Protein AF-A0A172UP76-F1 (afdb_monomer_lite)

Structure (mmCIF, N/CA/C/O backbone):
data_AF-A0A172UP76-F1
#
_entry.id   AF-A0A172UP76-F1
#
loop_
_atom_site.group_PDB
_atom_site.id
_atom_site.type_symbol
_atom_site.label_atom_id
_atom_site.label_alt_id
_atom_site.label_comp_id
_atom_site.label_asym_id
_atom_site.label_entity_id
_atom_site.label_seq_id
_atom_site.pdbx_PDB_ins_code
_atom_site.Cartn_x
_atom_site.Cartn_y
_atom_site.Cartn_z
_atom_site.occupancy
_atom_site.B_iso_or_equiv
_atom_site.auth_seq_id
_atom_site.auth_comp_id
_atom_site.auth_asym_id
_atom_site.auth_atom_id
_atom_site.pdbx_PDB_model_num
ATOM 1 N N . MET A 1 1 ? 19.222 10.831 -4.068 1.00 66.62 1 MET A N 1
ATOM 2 C CA . MET A 1 1 ? 19.185 10.802 -2.591 1.00 66.62 1 MET A CA 1
ATOM 3 C C . MET A 1 1 ? 17.738 10.771 -2.115 1.00 66.62 1 MET A C 1
ATOM 5 O O . MET A 1 1 ? 17.274 9.669 -1.872 1.00 66.62 1 MET A O 1
ATOM 9 N N . LEU A 1 2 ? 16.980 11.878 -2.161 1.00 83.50 2 LEU A N 1
ATOM 10 C CA . LEU A 1 2 ? 15.553 11.876 -1.777 1.00 83.50 2 LEU A CA 1
ATOM 11 C C . LEU A 1 2 ? 14.733 10.764 -2.463 1.00 83.50 2 LEU A C 1
ATOM 13 O O . LEU A 1 2 ? 14.158 9.922 -1.793 1.00 83.50 2 LEU A O 1
ATOM 17 N N . GLN A 1 3 ? 14.765 10.692 -3.798 1.00 85.81 3 GLN A N 1
ATOM 18 C CA . GLN A 1 3 ? 13.999 9.707 -4.583 1.00 85.81 3 GLN A CA 1
ATOM 19 C C . GLN A 1 3 ? 14.259 8.249 -4.148 1.00 85.81 3 GLN A C 1
ATOM 21 O O . GLN A 1 3 ? 13.338 7.447 -4.039 1.00 85.81 3 GLN A O 1
ATOM 26 N N . THR A 1 4 ? 15.524 7.897 -3.888 1.00 87.12 4 THR A N 1
ATOM 27 C CA . THR A 1 4 ? 15.926 6.555 -3.434 1.00 87.12 4 THR A CA 1
ATOM 28 C C . THR A 1 4 ? 15.502 6.283 -1.991 1.00 87.12 4 THR A C 1
ATOM 30 O O . THR A 1 4 ? 15.131 5.159 -1.666 1.00 87.12 4 THR A O 1
ATOM 33 N N . GLU A 1 5 ? 15.525 7.302 -1.130 1.00 87.81 5 GLU A N 1
ATOM 34 C CA . GLU A 1 5 ? 15.057 7.200 0.255 1.00 87.81 5 GLU A CA 1
ATOM 35 C C . GLU A 1 5 ? 13.544 6.985 0.308 1.00 87.81 5 GLU A C 1
ATOM 37 O O . GLU A 1 5 ? 13.089 6.120 1.052 1.00 87.81 5 GLU A O 1
ATOM 42 N N . THR A 1 6 ? 12.768 7.687 -0.524 1.00 90.38 6 THR A N 1
ATOM 43 C CA . THR A 1 6 ? 11.307 7.542 -0.567 1.00 90.38 6 THR A CA 1
ATOM 44 C C . THR A 1 6 ? 10.876 6.123 -0.946 1.00 90.38 6 THR A C 1
ATOM 46 O O . THR A 1 6 ? 10.024 5.562 -0.260 1.00 90.38 6 THR A O 1
ATOM 49 N N . VAL A 1 7 ? 11.512 5.488 -1.943 1.00 90.94 7 VAL A N 1
ATOM 50 C CA . VAL A 1 7 ? 11.218 4.080 -2.286 1.00 90.94 7 VAL A CA 1
ATOM 51 C C . VAL A 1 7 ? 11.545 3.138 -1.121 1.00 90.94 7 VAL A C 1
ATOM 53 O O . VAL A 1 7 ? 10.756 2.247 -0.810 1.00 90.94 7 VAL A O 1
ATOM 56 N N . VAL A 1 8 ? 12.678 3.334 -0.435 1.00 92.00 8 VAL A N 1
ATOM 57 C CA . VAL A 1 8 ? 13.053 2.510 0.730 1.00 92.00 8 VAL A CA 1
ATOM 58 C C . VAL A 1 8 ? 12.071 2.698 1.892 1.00 92.00 8 VAL A C 1
ATOM 60 O O . VAL A 1 8 ? 11.680 1.714 2.521 1.00 92.00 8 VAL A O 1
ATOM 63 N N . ILE A 1 9 ? 11.645 3.936 2.159 1.00 94.12 9 ILE A N 1
ATOM 64 C CA . ILE A 1 9 ? 10.652 4.268 3.189 1.00 94.12 9 ILE A CA 1
ATOM 65 C C . ILE A 1 9 ? 9.309 3.608 2.869 1.00 94.12 9 ILE A C 1
ATOM 67 O O . ILE A 1 9 ? 8.766 2.924 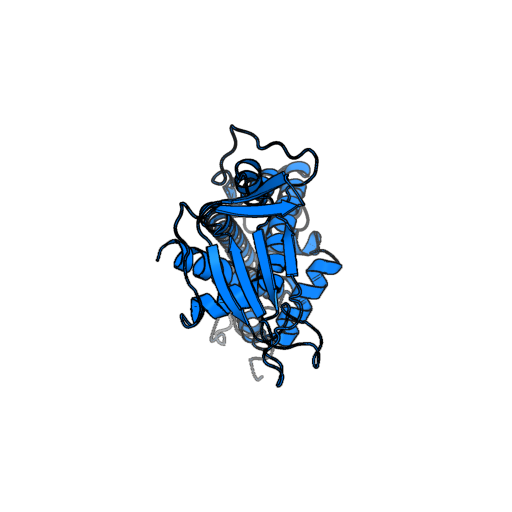3.738 1.00 94.12 9 ILE A O 1
ATOM 71 N N . LEU A 1 10 ? 8.803 3.754 1.638 1.00 95.31 10 LEU A N 1
ATOM 72 C CA . LEU A 1 10 ? 7.547 3.131 1.220 1.00 95.31 10 LEU A CA 1
ATOM 73 C C . LEU A 1 10 ? 7.615 1.610 1.371 1.00 95.31 10 LEU A C 1
ATOM 75 O O . LEU A 1 10 ? 6.745 1.032 2.012 1.00 95.31 10 LEU A O 1
ATOM 79 N N . HIS A 1 11 ? 8.647 0.955 0.833 1.00 94.69 11 HIS A N 1
ATOM 80 C CA . HIS A 1 11 ? 8.750 -0.509 0.870 1.00 94.69 11 HIS A CA 1
ATOM 81 C C . HIS A 1 11 ? 8.835 -1.062 2.298 1.00 94.69 11 HIS A C 1
ATOM 83 O O . HIS A 1 11 ? 8.179 -2.059 2.603 1.00 94.69 11 HIS A O 1
ATOM 89 N N . HIS A 1 12 ? 9.558 -0.395 3.204 1.00 94.25 12 HIS A N 1
ATOM 90 C CA . HIS A 1 12 ? 9.552 -0.764 4.624 1.00 94.25 12 HIS A CA 1
ATOM 91 C C . HIS A 1 12 ? 8.186 -0.535 5.287 1.00 94.25 12 HIS A C 1
ATOM 93 O O . HIS A 1 12 ? 7.746 -1.375 6.072 1.00 94.25 12 HIS A O 1
ATOM 99 N N . ALA A 1 13 ? 7.506 0.572 4.978 1.00 96.44 13 ALA A N 1
ATOM 100 C CA . ALA A 1 13 ? 6.183 0.874 5.519 1.00 96.44 13 ALA A CA 1
ATOM 101 C C . ALA A 1 13 ? 5.134 -0.150 5.044 1.00 96.44 13 ALA A C 1
ATOM 103 O O . ALA A 1 13 ? 4.395 -0.699 5.860 1.00 96.44 13 ALA A O 1
ATOM 104 N N . VAL A 1 14 ? 5.131 -0.462 3.746 1.00 96.88 14 VAL A N 1
ATOM 105 C CA . VAL A 1 14 ? 4.301 -1.482 3.088 1.00 96.88 14 VAL A CA 1
ATOM 106 C C . VAL A 1 14 ? 4.504 -2.860 3.720 1.00 96.88 14 VAL A C 1
ATOM 108 O O . VAL A 1 14 ? 3.533 -3.492 4.138 1.00 96.88 14 VAL A O 1
ATOM 111 N N . GLU A 1 15 ? 5.753 -3.326 3.841 1.00 94.94 15 GLU A N 1
ATOM 112 C CA . GLU A 1 15 ? 6.039 -4.630 4.450 1.00 94.94 15 GLU A CA 1
ATOM 113 C C . GLU A 1 15 ? 5.598 -4.666 5.923 1.00 94.94 15 GLU A C 1
ATOM 115 O O . GLU A 1 15 ? 4.982 -5.640 6.361 1.00 94.94 15 GLU A O 1
ATOM 120 N N . MET A 1 16 ? 5.856 -3.595 6.681 1.00 95.06 16 MET A N 1
ATOM 121 C CA . MET A 1 16 ? 5.426 -3.471 8.074 1.00 95.06 16 MET A CA 1
ATOM 122 C C . MET A 1 16 ? 3.896 -3.523 8.209 1.00 95.06 16 MET A C 1
ATOM 124 O O . MET A 1 16 ? 3.399 -4.263 9.058 1.00 95.06 16 MET A O 1
ATOM 128 N N . LEU A 1 17 ? 3.147 -2.784 7.383 1.00 97.19 17 LEU A N 1
ATOM 129 C CA . LEU A 1 17 ? 1.681 -2.770 7.418 1.00 97.19 17 LEU A CA 1
ATOM 130 C C . LEU A 1 17 ? 1.099 -4.150 7.115 1.00 97.19 17 LEU A C 1
ATOM 132 O O . LEU A 1 17 ? 0.267 -4.634 7.878 1.00 97.19 17 LEU A O 1
ATOM 136 N N . LEU A 1 18 ? 1.568 -4.803 6.048 1.00 96.31 18 LEU A N 1
ATOM 137 C CA . LEU A 1 18 ? 1.108 -6.139 5.669 1.00 96.31 18 LEU A CA 1
ATOM 138 C C . LEU A 1 18 ? 1.399 -7.160 6.784 1.00 96.31 18 LEU A C 1
ATOM 140 O O . LEU A 1 18 ? 0.508 -7.914 7.173 1.00 96.31 18 LEU A O 1
ATOM 144 N N . ARG A 1 19 ? 2.608 -7.151 7.369 1.00 93.69 19 ARG A N 1
ATOM 145 C CA . ARG A 1 19 ? 2.963 -8.016 8.514 1.00 93.69 19 ARG A CA 1
ATOM 146 C C . ARG A 1 19 ? 2.067 -7.770 9.728 1.00 93.69 19 ARG A C 1
ATOM 148 O O . ARG A 1 19 ? 1.577 -8.727 10.324 1.00 93.69 19 ARG A O 1
ATOM 155 N N . LEU A 1 20 ? 1.852 -6.504 10.091 1.00 93.44 20 LEU A N 1
ATOM 156 C CA . LEU A 1 20 ? 0.997 -6.128 11.217 1.00 93.44 20 LEU A CA 1
ATOM 157 C C . LEU A 1 20 ? -0.460 -6.531 10.978 1.00 93.44 20 LEU A C 1
ATOM 159 O O . LEU A 1 20 ? -1.088 -7.032 11.907 1.00 93.44 20 LEU A O 1
ATOM 163 N N . PHE A 1 21 ? -0.978 -6.361 9.759 1.00 95.19 21 PHE A N 1
ATOM 164 C CA . PHE A 1 21 ? -2.326 -6.778 9.383 1.00 95.19 21 PHE A CA 1
ATOM 165 C C . PHE A 1 21 ? -2.523 -8.279 9.632 1.00 95.19 21 PHE A C 1
ATOM 167 O O . PHE A 1 21 ? -3.337 -8.638 10.482 1.00 95.19 21 PHE A O 1
ATOM 174 N N . TYR A 1 22 ? -1.729 -9.157 9.002 1.00 92.75 22 TYR A N 1
ATOM 175 C CA . TYR A 1 22 ? -1.889 -10.611 9.176 1.00 92.75 22 TYR A CA 1
ATOM 176 C C . TYR A 1 22 ? -1.735 -11.058 10.638 1.00 92.75 22 TYR A C 1
ATOM 178 O O . TYR A 1 22 ? -2.560 -11.829 11.127 1.00 92.75 22 TYR A O 1
ATOM 186 N N . ALA A 1 23 ? -0.760 -10.506 11.370 1.00 90.00 23 ALA A N 1
ATOM 187 C CA . ALA A 1 23 ? -0.562 -10.809 12.790 1.00 90.00 23 ALA A CA 1
ATOM 188 C C . ALA A 1 23 ? -1.768 -10.435 13.682 1.00 90.00 23 ALA A C 1
ATOM 190 O O . ALA A 1 23 ? -1.940 -11.007 14.760 1.00 90.00 23 ALA A O 1
ATOM 191 N N . HIS A 1 24 ? -2.612 -9.487 13.255 1.00 89.19 24 HIS A N 1
ATOM 192 C CA . HIS A 1 24 ? -3.843 -9.117 13.962 1.00 89.19 24 HIS A CA 1
ATOM 193 C C . HIS A 1 24 ? -5.079 -9.872 13.452 1.00 89.19 24 HIS A C 1
ATOM 195 O O . HIS A 1 24 ? -5.949 -10.191 14.266 1.00 89.19 24 HIS A O 1
ATOM 201 N N . VAL A 1 25 ? -5.133 -10.228 12.161 1.00 89.44 25 VAL A N 1
ATOM 202 C CA . VAL A 1 25 ? -6.177 -11.094 11.574 1.00 89.44 25 VAL A CA 1
ATOM 203 C C . VAL A 1 25 ? -6.189 -12.482 12.213 1.00 89.44 25 VAL A C 1
ATOM 205 O O . VAL A 1 25 ? -7.254 -13.001 12.550 1.00 89.44 25 VAL A O 1
ATOM 208 N N . GLU A 1 26 ? -5.013 -13.058 12.461 1.00 78.88 26 GLU A N 1
ATOM 209 C CA . GLU A 1 26 ? -4.860 -14.365 13.121 1.00 78.88 26 GLU A CA 1
ATOM 210 C C . GLU A 1 26 ? -5.253 -14.330 14.613 1.00 78.88 26 GLU A C 1
ATOM 212 O O . GLU A 1 26 ? -5.322 -15.360 15.275 1.00 78.88 26 GLU A O 1
ATOM 217 N N . ASN A 1 27 ? -5.598 -13.146 15.136 1.00 66.56 27 ASN A N 1
ATOM 218 C CA . ASN A 1 27 ? -6.243 -12.910 16.428 1.00 66.56 27 ASN A CA 1
ATOM 219 C C . ASN A 1 27 ? -5.486 -13.365 17.692 1.00 66.56 27 ASN A C 1
ATOM 221 O O . ASN A 1 27 ? -6.037 -13.214 18.787 1.00 66.56 27 ASN A O 1
ATOM 225 N N . ASN A 1 28 ? -4.235 -13.807 17.553 1.00 63.66 28 ASN A N 1
ATOM 226 C CA . ASN A 1 28 ? -3.380 -14.325 18.619 1.00 63.66 28 ASN A CA 1
ATOM 227 C C . ASN A 1 28 ? -3.256 -13.407 19.851 1.00 63.66 28 ASN A C 1
ATOM 229 O O . ASN A 1 28 ? -3.211 -12.181 19.747 1.00 63.66 28 ASN A O 1
ATOM 233 N N . ASP A 1 29 ? -3.131 -14.021 21.035 1.00 65.31 29 ASP A N 1
ATOM 234 C CA . ASP A 1 29 ? -3.033 -13.329 22.334 1.00 65.31 29 ASP A CA 1
ATOM 235 C C . ASP A 1 29 ? -1.834 -12.371 22.441 1.00 65.31 29 ASP A C 1
ATOM 237 O O . ASP A 1 29 ? -1.845 -11.441 23.254 1.00 65.31 29 ASP A O 1
ATOM 241 N N . CYS A 1 30 ? -0.802 -12.596 21.623 1.00 69.25 30 CYS A N 1
ATOM 242 C CA . CYS A 1 30 ? 0.379 -11.751 21.511 1.00 69.25 30 CYS A CA 1
ATOM 243 C C . CYS A 1 30 ? 0.807 -11.618 20.033 1.00 69.25 30 CYS A C 1
ATOM 245 O O . CYS A 1 30 ? 1.642 -12.396 19.570 1.00 69.25 30 CYS A O 1
ATOM 247 N N . PRO A 1 31 ? 0.291 -10.621 19.283 1.00 71.31 31 PRO A N 1
ATOM 248 C CA . PRO A 1 31 ? 0.614 -10.427 17.862 1.00 71.31 31 PRO A CA 1
ATOM 249 C C . PRO A 1 31 ? 2.105 -10.237 17.569 1.00 71.31 31 PRO A C 1
ATOM 251 O O . PRO A 1 31 ? 2.557 -10.521 16.467 1.00 71.31 31 PRO A O 1
ATOM 254 N N . TRP A 1 32 ? 2.891 -9.796 18.556 1.00 71.19 32 TRP A N 1
ATOM 255 C CA . TRP A 1 32 ? 4.349 -9.694 18.449 1.00 71.19 32 TRP A CA 1
ATOM 256 C C . TRP A 1 32 ? 5.026 -11.033 18.154 1.00 71.19 32 TRP A C 1
ATOM 258 O O . TRP A 1 32 ? 6.036 -11.053 17.455 1.00 71.19 32 TRP A O 1
ATOM 268 N N . LEU A 1 33 ? 4.469 -12.139 18.660 1.00 69.88 33 LEU A N 1
ATOM 269 C CA . LEU A 1 33 ? 4.973 -13.477 18.363 1.00 69.88 33 LEU A CA 1
ATOM 270 C C . LEU A 1 33 ? 4.671 -13.875 16.917 1.00 69.88 33 LEU A C 1
ATOM 272 O O . LEU A 1 33 ? 5.523 -14.505 16.304 1.00 69.88 33 LEU A O 1
ATOM 276 N N . GLU A 1 34 ? 3.552 -13.429 16.336 1.00 75.81 34 GLU A N 1
ATOM 277 C CA . GLU A 1 34 ? 3.267 -13.675 14.917 1.00 75.81 34 GLU A CA 1
ATOM 278 C C . GLU A 1 34 ? 4.057 -12.769 13.978 1.00 75.81 34 GLU A C 1
ATOM 280 O O . GLU A 1 34 ? 4.597 -13.229 12.978 1.00 75.81 34 GLU A O 1
ATOM 285 N N . VAL A 1 35 ? 4.259 -11.494 14.323 1.00 75.69 35 VAL A N 1
ATOM 286 C CA . VAL A 1 35 ? 5.202 -10.647 13.570 1.00 75.69 35 VAL A CA 1
ATOM 287 C C . VAL A 1 35 ? 6.604 -11.283 13.550 1.00 75.69 35 VAL A C 1
ATOM 289 O O . VAL A 1 35 ? 7.297 -11.197 12.534 1.00 75.69 35 VAL A O 1
ATOM 292 N N . ALA A 1 36 ? 6.993 -11.972 14.631 1.00 68.62 36 ALA A N 1
ATOM 293 C CA . ALA A 1 36 ? 8.224 -12.756 14.719 1.00 68.62 36 ALA A CA 1
ATOM 294 C C . ALA A 1 36 ? 8.142 -14.169 14.089 1.00 68.62 36 ALA A C 1
ATOM 296 O O . ALA A 1 36 ? 9.190 -14.728 13.768 1.00 68.62 36 ALA A O 1
ATOM 297 N N . SER A 1 37 ? 6.952 -14.746 13.880 1.00 70.56 37 SER A N 1
ATOM 298 C CA . SER A 1 37 ? 6.758 -16.043 13.204 1.00 70.56 37 SER A CA 1
ATOM 299 C C . SER A 1 37 ? 6.813 -15.902 11.678 1.00 70.56 37 SER A C 1
ATOM 301 O O . SER A 1 37 ? 7.327 -16.785 10.990 1.00 70.56 37 SER A O 1
ATOM 303 N N . LEU A 1 38 ? 6.409 -14.740 11.145 1.00 75.06 38 LEU A N 1
ATOM 304 C CA . LEU A 1 38 ? 6.430 -14.368 9.721 1.00 75.06 38 LEU A CA 1
ATOM 305 C C . LEU A 1 38 ? 7.852 -14.194 9.122 1.00 75.06 38 LEU A C 1
ATOM 307 O O . LEU A 1 38 ? 8.056 -13.425 8.179 1.00 75.06 38 LEU A O 1
ATOM 311 N N . VAL A 1 39 ? 8.870 -14.885 9.641 1.00 76.19 39 VAL A N 1
ATOM 312 C CA . VAL A 1 39 ? 10.250 -14.852 9.116 1.00 76.19 39 VAL A CA 1
ATOM 313 C C . VAL A 1 39 ? 10.408 -15.577 7.777 1.00 76.19 39 VAL A C 1
ATOM 315 O O . VAL A 1 39 ? 11.325 -15.252 7.021 1.00 76.19 39 VAL A O 1
ATOM 318 N N . ASN A 1 40 ? 9.517 -16.515 7.430 1.00 82.81 40 ASN A N 1
ATOM 319 C CA . ASN A 1 40 ? 9.549 -17.160 6.118 1.00 82.81 40 ASN A CA 1
ATOM 320 C C . ASN A 1 40 ? 8.979 -16.230 5.030 1.00 82.81 40 ASN A C 1
ATOM 322 O O . ASN A 1 40 ? 7.774 -16.155 4.788 1.00 82.81 40 ASN A O 1
ATOM 326 N N . PHE A 1 41 ? 9.881 -15.542 4.328 1.00 83.12 41 PHE A N 1
ATOM 327 C CA . PHE A 1 41 ? 9.550 -14.605 3.252 1.00 83.12 41 PHE A CA 1
ATOM 328 C C . PHE A 1 41 ? 8.767 -15.241 2.088 1.00 83.12 41 PHE A C 1
ATOM 330 O O . PHE A 1 41 ? 7.975 -14.552 1.446 1.00 83.12 41 PHE A O 1
ATOM 337 N N . ALA A 1 42 ? 8.954 -16.538 1.812 1.00 85.62 42 ALA A N 1
ATOM 338 C CA . ALA A 1 42 ? 8.229 -17.224 0.742 1.00 85.62 42 ALA A CA 1
ATOM 339 C C . ALA A 1 42 ? 6.763 -17.484 1.127 1.00 85.62 42 ALA A C 1
ATOM 341 O O . ALA A 1 42 ? 5.868 -17.213 0.330 1.00 85.62 42 ALA A O 1
ATOM 342 N N . GLU A 1 43 ? 6.512 -17.932 2.359 1.00 86.94 43 GLU A N 1
ATOM 343 C CA . GLU A 1 43 ? 5.155 -18.100 2.903 1.00 86.94 43 GLU A CA 1
ATOM 344 C C . GLU A 1 43 ? 4.436 -16.755 3.035 1.00 86.94 43 GLU A C 1
ATOM 346 O O . GLU A 1 43 ? 3.278 -16.633 2.640 1.00 86.94 43 GLU A O 1
ATOM 351 N N . PHE A 1 44 ? 5.132 -15.717 3.512 1.00 90.25 44 PHE A N 1
ATOM 352 C CA . PHE A 1 44 ? 4.580 -14.365 3.599 1.00 90.25 44 PHE A CA 1
ATOM 353 C C . PHE A 1 44 ? 4.198 -13.807 2.217 1.00 90.25 44 PHE A C 1
ATOM 355 O O . PHE A 1 44 ? 3.099 -13.279 2.052 1.00 90.25 44 PHE A O 1
ATOM 362 N N . LYS A 1 45 ? 5.044 -14.000 1.192 1.00 91.12 45 LYS A N 1
ATOM 363 C CA . LYS A 1 45 ? 4.686 -13.680 -0.201 1.00 91.12 45 LYS A CA 1
ATOM 364 C C . LYS A 1 45 ? 3.531 -14.519 -0.738 1.00 91.12 45 LYS A C 1
ATOM 366 O O . LYS A 1 45 ? 2.732 -13.993 -1.505 1.00 91.12 45 LYS A O 1
ATOM 371 N N . GLY A 1 46 ? 3.416 -15.778 -0.318 1.00 91.75 46 GLY A N 1
ATOM 372 C CA . GLY A 1 46 ? 2.255 -16.623 -0.598 1.00 91.75 46 GLY A CA 1
ATOM 373 C C . GLY A 1 46 ? 0.960 -16.019 -0.047 1.00 91.75 46 GLY A C 1
ATOM 374 O O . GLY A 1 46 ? 0.020 -15.832 -0.812 1.00 91.75 46 GLY A O 1
ATOM 375 N N . LYS A 1 47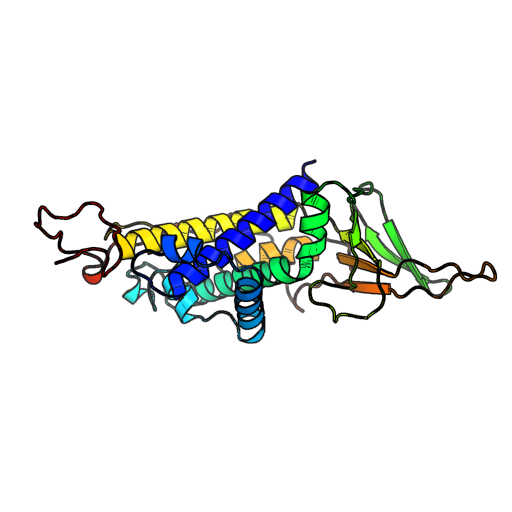 ? 0.942 -15.629 1.238 1.00 92.06 47 LYS A N 1
ATOM 376 C CA . LYS A 1 47 ? -0.210 -14.964 1.879 1.00 92.06 47 LYS A CA 1
ATOM 377 C C . LYS A 1 47 ? -0.599 -13.666 1.157 1.00 92.06 47 LYS A C 1
ATOM 379 O O . LYS A 1 47 ? -1.754 -13.512 0.781 1.00 92.06 47 LYS A O 1
ATOM 384 N N . VAL A 1 48 ? 0.364 -12.774 0.886 1.00 94.88 48 VAL A N 1
ATOM 385 C CA . VAL A 1 48 ? 0.100 -11.516 0.153 1.00 94.88 48 VAL A CA 1
ATOM 386 C C . VAL A 1 48 ? -0.421 -11.782 -1.261 1.00 94.88 48 VAL A C 1
ATOM 388 O O . VAL A 1 48 ? -1.400 -11.171 -1.671 1.00 94.88 48 VAL A O 1
ATOM 391 N N . GLY A 1 49 ? 0.198 -12.710 -1.997 1.00 94.69 49 GLY A N 1
ATOM 392 C CA . GLY A 1 49 ? -0.251 -13.088 -3.337 1.00 94.69 49 GLY A CA 1
ATOM 393 C C . GLY A 1 49 ? -1.655 -13.695 -3.353 1.00 94.69 49 GLY A C 1
ATOM 394 O O . GLY A 1 49 ? -2.406 -13.437 -4.286 1.00 94.69 49 GLY A O 1
ATOM 395 N N . GLN A 1 50 ? -2.032 -14.450 -2.318 1.00 94.56 50 GLN A N 1
ATOM 396 C CA . GLN A 1 50 ? -3.390 -14.966 -2.179 1.00 94.56 50 GLN A CA 1
ATOM 397 C C . GLN A 1 50 ? -4.401 -13.837 -1.941 1.00 94.56 50 GLN A C 1
ATOM 399 O O . GLN A 1 50 ? -5.380 -13.757 -2.675 1.00 94.56 50 GLN A O 1
ATOM 404 N N . SER A 1 51 ? -4.158 -12.925 -0.994 1.00 95.94 51 SER A N 1
ATOM 405 C CA . SER A 1 51 ? -5.084 -11.810 -0.728 1.00 95.94 51 SER A CA 1
ATOM 406 C C . SER A 1 51 ? -5.229 -10.830 -1.898 1.00 95.94 51 SER A C 1
ATOM 408 O O . SER A 1 51 ? -6.272 -10.203 -2.025 1.00 95.94 51 SER A O 1
ATOM 410 N N . LEU A 1 52 ? -4.239 -10.729 -2.792 1.00 95.69 52 LEU A N 1
ATOM 411 C CA . LEU A 1 52 ? -4.381 -9.976 -4.048 1.00 95.69 52 LEU A CA 1
ATOM 412 C C . LEU A 1 52 ? -5.285 -10.667 -5.085 1.00 95.69 52 LEU A C 1
ATOM 414 O O . LEU A 1 52 ? -5.841 -9.984 -5.938 1.00 95.69 52 LEU A O 1
ATOM 418 N N . ASN A 1 53 ? -5.426 -11.996 -5.031 1.00 94.94 53 ASN A N 1
ATOM 419 C CA . ASN A 1 53 ? -6.309 -12.754 -5.926 1.00 94.94 53 ASN A CA 1
ATOM 420 C C . ASN A 1 53 ? -7.730 -12.880 -5.354 1.00 94.94 53 ASN A C 1
ATOM 422 O O . ASN A 1 53 ? -8.705 -12.725 -6.083 1.00 94.94 53 ASN A O 1
ATOM 426 N N . ASP A 1 54 ? -7.830 -13.174 -4.055 1.00 95.19 54 ASP A N 1
ATOM 427 C CA . ASP A 1 54 ? -9.089 -13.460 -3.355 1.00 95.19 54 ASP A CA 1
ATOM 428 C C . ASP A 1 54 ? -9.771 -12.177 -2.820 1.00 95.19 54 ASP A C 1
ATOM 430 O O . ASP A 1 54 ? -10.947 -12.204 -2.453 1.00 95.19 54 ASP A O 1
ATOM 434 N N . GLY A 1 55 ? -9.034 -11.060 -2.767 1.00 95.06 55 GLY A N 1
ATOM 435 C CA . GLY A 1 55 ? -9.395 -9.829 -2.057 1.00 95.06 55 GLY A CA 1
ATOM 436 C C . GLY A 1 55 ? -9.002 -9.863 -0.572 1.00 95.06 55 GLY A C 1
ATOM 437 O O . GLY A 1 55 ? -8.898 -10.929 0.047 1.00 95.06 55 GLY A O 1
ATOM 438 N N . PHE A 1 56 ? -8.795 -8.694 0.043 1.00 95.75 56 PHE A N 1
ATOM 439 C CA . PHE A 1 56 ? -8.624 -8.617 1.495 1.00 95.75 56 PHE A CA 1
ATOM 440 C C . PHE A 1 56 ? -9.997 -8.707 2.180 1.00 95.75 56 PHE A C 1
ATOM 442 O O . PHE A 1 56 ? -10.979 -8.086 1.775 1.00 95.75 56 PHE A O 1
ATOM 449 N N . GLY A 1 57 ? -10.105 -9.514 3.239 1.00 95.38 57 GLY A N 1
ATOM 450 C CA . GLY A 1 57 ? -11.401 -9.780 3.860 1.00 95.38 57 GLY A CA 1
ATOM 451 C C . GLY A 1 57 ? -11.993 -8.535 4.530 1.00 95.38 57 GLY A C 1
ATOM 452 O O . GLY A 1 57 ? -11.498 -8.123 5.576 1.00 95.38 57 GLY A O 1
ATOM 453 N N . ARG A 1 58 ? -13.105 -7.986 4.016 1.00 96.56 58 ARG A N 1
ATOM 454 C CA . ARG A 1 58 ? -13.792 -6.796 4.583 1.00 96.56 58 ARG A CA 1
ATOM 455 C C . ARG A 1 58 ? -13.966 -6.848 6.106 1.00 96.56 58 ARG A C 1
ATOM 457 O O . ARG A 1 58 ? -13.649 -5.894 6.808 1.00 96.56 58 ARG A O 1
ATOM 464 N N . THR A 1 59 ? -14.417 -7.984 6.641 1.00 95.62 59 THR A N 1
ATOM 465 C CA . THR A 1 59 ? -14.588 -8.184 8.092 1.00 95.62 59 THR A CA 1
ATOM 466 C C . THR A 1 59 ? -13.259 -8.140 8.853 1.00 95.62 59 THR A C 1
ATOM 468 O O . THR A 1 59 ? -13.215 -7.646 9.976 1.00 95.62 59 THR A O 1
ATOM 471 N N . GLN A 1 60 ? -12.173 -8.626 8.250 1.00 96.12 60 GLN A N 1
ATOM 472 C CA . GLN A 1 60 ? -10.825 -8.570 8.818 1.00 96.12 60 GLN A CA 1
ATOM 473 C C . GLN A 1 60 ? -10.307 -7.126 8.831 1.00 96.12 60 GLN A C 1
ATOM 475 O O . GLN A 1 60 ? -9.814 -6.670 9.858 1.00 96.12 60 GLN A O 1
ATOM 480 N N . ILE A 1 61 ? -10.497 -6.380 7.736 1.00 97.94 61 ILE A N 1
ATOM 481 C CA . ILE A 1 61 ? -10.185 -4.945 7.637 1.00 97.94 61 ILE A CA 1
ATOM 482 C C . ILE A 1 61 ? -10.917 -4.159 8.735 1.00 97.94 61 ILE A C 1
ATOM 484 O O . ILE A 1 61 ? -10.278 -3.464 9.528 1.00 97.94 61 ILE A O 1
ATOM 488 N N . ALA A 1 62 ? -12.237 -4.335 8.846 1.00 97.44 62 ALA A N 1
ATOM 489 C CA . ALA A 1 62 ? -13.056 -3.686 9.867 1.00 97.44 62 ALA A CA 1
ATOM 490 C C . ALA A 1 62 ? -12.561 -4.005 11.291 1.00 97.44 62 ALA A C 1
ATOM 492 O O . ALA A 1 62 ? -12.345 -3.105 12.104 1.00 97.44 62 ALA A O 1
ATOM 493 N N . GLN A 1 63 ? -12.283 -5.279 11.589 1.00 95.44 63 GLN A N 1
ATOM 494 C CA . GLN A 1 63 ? -11.780 -5.699 12.899 1.00 95.44 63 GLN A CA 1
ATOM 495 C C . GLN A 1 63 ? -10.378 -5.165 13.221 1.00 95.44 63 GLN A C 1
ATOM 497 O O . GLN A 1 63 ? -10.122 -4.848 14.383 1.00 95.44 63 GLN A O 1
ATOM 502 N N . VAL A 1 64 ? -9.480 -5.066 12.235 1.00 96.12 64 VAL A N 1
ATOM 503 C CA . VAL A 1 64 ? -8.080 -4.654 12.435 1.00 96.12 64 VAL A CA 1
ATOM 504 C C . VAL A 1 64 ? -7.922 -3.132 12.497 1.00 96.12 64 VAL A C 1
ATOM 506 O O . VAL A 1 64 ? -7.190 -2.652 13.360 1.00 96.12 64 VAL A O 1
ATOM 509 N N . PHE A 1 65 ? -8.607 -2.368 11.639 1.00 97.81 65 PHE A N 1
ATOM 510 C CA . PHE A 1 65 ? -8.420 -0.911 11.543 1.00 97.81 65 PHE A CA 1
ATOM 511 C C . PHE A 1 65 ? -9.527 -0.082 12.200 1.00 97.81 65 PHE A C 1
ATOM 513 O O . PHE A 1 65 ? -9.240 0.999 12.709 1.00 97.81 65 PHE A O 1
ATOM 520 N N . LEU A 1 66 ? -10.769 -0.579 12.231 1.00 97.44 66 LEU A N 1
ATOM 521 C CA . LEU A 1 66 ? -11.920 0.103 12.849 1.00 97.44 66 LEU A CA 1
ATOM 522 C C . LEU A 1 66 ? -12.277 -0.501 14.227 1.00 97.44 66 LEU A C 1
ATOM 524 O O . LEU A 1 66 ? -12.945 0.121 15.052 1.00 97.44 66 LEU A O 1
ATOM 528 N N . GLY A 1 67 ? -11.778 -1.706 14.519 1.00 94.44 67 GLY A N 1
ATOM 529 C CA . GLY A 1 67 ? -11.857 -2.368 15.821 1.00 94.44 67 GLY A CA 1
ATOM 530 C C . GLY A 1 67 ? -13.162 -3.109 16.118 1.00 94.44 67 GLY A C 1
ATOM 531 O O . GLY A 1 67 ? -13.361 -3.526 17.267 1.00 94.44 67 GLY A O 1
ATOM 532 N N . GLY A 1 68 ? -14.040 -3.271 15.131 1.00 93.88 68 GLY A N 1
ATOM 533 C CA . GLY A 1 68 ? -15.321 -3.970 15.246 1.00 93.88 68 GLY A CA 1
ATOM 534 C C . GLY A 1 68 ? -15.883 -4.360 13.880 1.00 93.88 68 GLY A C 1
ATOM 535 O O . GLY A 1 68 ? -15.279 -4.056 12.857 1.00 93.88 68 GLY A O 1
ATOM 536 N N . SER A 1 69 ? -17.020 -5.053 13.859 1.00 94.38 69 SER A N 1
ATOM 537 C CA . SER A 1 69 ? -17.709 -5.456 12.619 1.00 94.38 69 SER A CA 1
ATOM 538 C C . SER A 1 69 ? -18.734 -4.440 12.093 1.00 94.38 69 SER A C 1
ATOM 540 O O . SER A 1 69 ? -19.197 -4.592 10.969 1.00 94.38 69 SER A O 1
ATOM 542 N N . SER A 1 70 ? -19.094 -3.436 12.894 1.00 96.69 70 SER A N 1
ATOM 543 C CA . SER A 1 70 ? -19.981 -2.311 12.552 1.00 96.69 70 SER A CA 1
ATOM 544 C C . SER A 1 70 ? -19.623 -1.089 13.423 1.00 96.69 70 SER A C 1
ATOM 546 O O . SER A 1 70 ? -18.857 -1.255 14.387 1.00 96.69 70 SER A O 1
ATOM 548 N N . PRO A 1 71 ? -20.170 0.117 13.164 1.00 96.69 71 PRO A N 1
ATOM 549 C CA . PRO A 1 71 ? -19.984 1.283 14.031 1.00 96.69 71 PRO A CA 1
ATOM 550 C C . PRO A 1 71 ? -20.395 1.028 15.485 1.00 96.69 71 PRO A C 1
ATOM 552 O O . PRO A 1 71 ? -19.683 1.424 16.410 1.00 96.69 71 PRO A O 1
ATOM 555 N N . GLU A 1 72 ? -21.500 0.311 15.702 1.00 95.50 72 GLU A N 1
ATOM 556 C CA . GLU A 1 72 ? -22.024 -0.037 17.027 1.00 95.50 72 GLU A CA 1
ATOM 557 C C . GLU A 1 72 ? -21.105 -1.036 17.736 1.00 95.50 72 GLU A C 1
ATOM 559 O O . GLU A 1 72 ? -20.766 -0.844 18.905 1.00 95.50 72 GLU A O 1
ATOM 564 N N . ASP A 1 73 ? -20.637 -2.071 17.027 1.00 94.12 73 ASP A N 1
ATOM 565 C CA . ASP A 1 73 ? -19.704 -3.070 17.563 1.00 94.12 73 ASP A CA 1
ATOM 566 C C . ASP A 1 73 ? -18.325 -2.469 17.883 1.00 94.12 73 ASP A C 1
ATOM 568 O O . ASP A 1 73 ? -17.657 -2.858 18.849 1.00 94.12 73 ASP A O 1
ATOM 572 N N . ALA A 1 74 ? -17.897 -1.489 17.087 1.00 93.44 74 ALA A N 1
ATOM 573 C CA . ALA A 1 74 ? -16.717 -0.680 17.343 1.00 93.44 74 ALA A CA 1
ATOM 574 C C . ALA A 1 74 ? -16.964 0.420 18.396 1.00 93.44 74 ALA A C 1
ATOM 576 O O . ALA A 1 74 ? -15.989 0.937 18.943 1.00 93.44 74 ALA A O 1
ATOM 577 N N . CYS A 1 75 ? -18.220 0.735 18.725 1.00 95.12 75 CYS A N 1
ATOM 578 C CA . CYS A 1 75 ? -18.650 1.846 19.581 1.00 95.12 75 CYS A CA 1
ATOM 579 C C . CYS A 1 75 ? -18.099 3.217 19.135 1.00 95.12 75 CYS A C 1
ATOM 581 O O . CYS A 1 75 ? -17.687 4.020 19.973 1.00 95.12 75 CYS A O 1
ATOM 583 N N . ILE A 1 76 ? -18.058 3.478 17.826 1.00 95.94 76 ILE A N 1
ATOM 584 C CA . ILE A 1 76 ? -17.522 4.720 17.245 1.00 95.94 76 ILE A CA 1
ATOM 585 C C . ILE A 1 76 ? -18.624 5.597 16.650 1.00 95.94 76 ILE A C 1
ATOM 587 O O . ILE A 1 76 ? -19.659 5.108 16.210 1.00 95.94 76 ILE A O 1
ATOM 591 N N . ALA A 1 77 ? -18.385 6.908 16.623 1.00 95.44 77 ALA A N 1
ATOM 592 C CA . ALA A 1 77 ? -19.305 7.892 16.061 1.00 95.44 77 ALA A CA 1
ATOM 593 C C . ALA A 1 77 ? -19.108 8.039 14.539 1.00 95.44 77 ALA A C 1
ATOM 595 O O . ALA A 1 77 ? -18.643 9.077 14.077 1.00 95.44 77 ALA A O 1
ATOM 596 N N . LEU A 1 78 ? -19.429 6.980 13.794 1.00 96.38 78 LEU A N 1
ATOM 597 C CA . LEU A 1 78 ? -19.568 6.976 12.333 1.00 96.38 78 LEU A CA 1
ATOM 598 C C . LEU A 1 78 ? -20.950 6.427 11.967 1.00 96.38 78 LEU A C 1
ATOM 600 O O . LEU A 1 78 ? -21.494 5.588 12.687 1.00 96.38 78 LEU A O 1
ATOM 604 N N . SER A 1 79 ? -21.502 6.864 10.840 1.00 97.62 79 SER A N 1
ATOM 605 C CA . SER A 1 79 ? -22.595 6.145 10.179 1.00 97.62 79 SER A CA 1
ATOM 606 C C . SER A 1 79 ? -22.102 4.827 9.560 1.00 97.62 79 SER A C 1
ATOM 608 O O . SER A 1 79 ? -20.902 4.617 9.381 1.00 97.62 79 SER A O 1
ATOM 610 N N . GLN A 1 80 ? -23.027 3.926 9.208 1.00 97.88 80 GLN A N 1
ATOM 611 C CA . GLN A 1 80 ? -22.681 2.681 8.508 1.00 97.88 80 GLN A CA 1
ATOM 612 C C . GLN A 1 80 ? -22.049 2.958 7.131 1.00 97.88 80 GLN A C 1
ATOM 614 O O . GLN A 1 80 ? -21.076 2.309 6.770 1.00 97.88 80 GLN A O 1
ATOM 619 N N . GLU A 1 81 ? -22.535 3.970 6.407 1.00 97.94 81 GLU A N 1
ATOM 620 C CA . GLU A 1 81 ? -21.982 4.404 5.115 1.00 97.94 81 GLU A CA 1
ATOM 621 C C . GLU A 1 81 ? -20.523 4.871 5.248 1.00 97.94 81 GLU A C 1
ATOM 623 O O . GLU A 1 81 ? -19.645 4.393 4.536 1.00 97.94 81 GLU A O 1
ATOM 628 N N . GLU A 1 82 ? -20.232 5.724 6.233 1.00 97.31 82 GLU A N 1
ATOM 629 C CA . GLU A 1 82 ? -18.870 6.185 6.540 1.00 97.31 82 GLU A CA 1
ATOM 630 C C . GLU A 1 82 ? -17.925 5.078 7.025 1.00 97.31 82 GLU A C 1
ATOM 632 O O . GLU A 1 82 ? -16.704 5.234 6.957 1.00 97.31 82 GLU A O 1
ATOM 637 N N . PHE A 1 83 ? -18.479 3.993 7.568 1.00 98.12 83 PHE A N 1
ATOM 638 C CA . PHE A 1 83 ? -17.740 2.821 8.026 1.00 98.12 83 PHE A CA 1
ATOM 639 C C . PHE A 1 83 ? -17.402 1.889 6.863 1.00 98.12 83 PHE A C 1
ATOM 641 O O . PHE A 1 83 ? -16.271 1.416 6.778 1.00 98.12 83 PHE A O 1
ATOM 648 N N . ASP A 1 84 ? -18.347 1.669 5.948 1.00 98.38 84 ASP A N 1
ATOM 649 C CA . ASP A 1 84 ? -18.121 0.891 4.732 1.00 98.38 84 ASP A CA 1
ATOM 650 C C . ASP A 1 84 ? -17.168 1.609 3.760 1.00 98.38 84 ASP A C 1
ATOM 652 O O . ASP A 1 84 ? -16.235 0.975 3.275 1.00 98.38 84 ASP A O 1
ATOM 656 N N . ASP A 1 85 ? -17.292 2.930 3.577 1.00 97.50 85 ASP A N 1
ATOM 657 C CA . ASP A 1 85 ? -16.312 3.754 2.837 1.00 97.50 85 ASP A CA 1
ATOM 658 C C . ASP A 1 85 ? -14.906 3.685 3.465 1.00 97.50 85 ASP A C 1
ATOM 660 O O . ASP A 1 85 ? -13.895 3.620 2.761 1.00 97.50 85 ASP A O 1
ATOM 664 N N . ALA A 1 86 ? -14.820 3.621 4.800 1.00 97.38 86 ALA A N 1
ATOM 665 C CA . ALA A 1 86 ? -13.541 3.433 5.479 1.00 97.38 86 ALA A CA 1
ATOM 666 C C . ALA A 1 86 ? -12.940 2.032 5.247 1.00 97.38 86 ALA A C 1
ATOM 668 O O . ALA A 1 86 ? -11.720 1.900 5.149 1.00 97.38 86 ALA A O 1
ATOM 669 N N . ILE A 1 87 ? -13.766 0.982 5.146 1.00 98.38 87 ILE A N 1
ATOM 670 C CA . ILE A 1 87 ? -13.304 -0.364 4.762 1.00 98.38 87 ILE A CA 1
ATOM 671 C C . ILE A 1 87 ? -12.770 -0.344 3.327 1.00 98.38 87 ILE A C 1
ATOM 673 O O . ILE A 1 87 ? -11.690 -0.883 3.090 1.00 98.38 87 ILE A O 1
ATOM 677 N N . ASP A 1 88 ? -13.481 0.299 2.400 1.00 97.88 88 ASP A N 1
ATOM 678 C CA . ASP A 1 88 ? -13.095 0.399 0.988 1.00 97.88 88 ASP A CA 1
ATOM 679 C C . ASP A 1 88 ? -11.758 1.140 0.808 1.00 97.88 88 ASP A C 1
ATOM 681 O O . ASP A 1 88 ? -10.896 0.692 0.051 1.00 97.88 88 ASP A O 1
ATOM 685 N N . GLY A 1 89 ? -11.530 2.233 1.546 1.00 96.62 89 GLY A N 1
ATOM 686 C CA . GLY A 1 89 ? -10.245 2.941 1.532 1.00 96.62 89 GLY A CA 1
ATOM 687 C C . GLY A 1 89 ? -9.081 2.115 2.090 1.00 96.62 89 GLY A C 1
ATOM 688 O O . GLY A 1 89 ? -7.987 2.129 1.519 1.00 96.62 89 GLY A O 1
ATOM 689 N N . TYR A 1 90 ? -9.304 1.338 3.156 1.00 98.12 90 TYR A N 1
ATOM 690 C CA . TYR A 1 90 ? -8.288 0.409 3.664 1.00 98.12 90 TYR A CA 1
ATOM 691 C C . TYR A 1 90 ? -8.029 -0.776 2.721 1.00 98.12 90 TYR A C 1
ATOM 693 O O . TYR A 1 90 ? -6.879 -1.201 2.608 1.00 98.12 90 TYR A O 1
ATOM 701 N N . ASP A 1 91 ? -9.050 -1.294 2.033 1.00 98.31 91 ASP A N 1
ATOM 702 C CA . ASP A 1 91 ? -8.915 -2.367 1.038 1.00 98.31 91 ASP A CA 1
ATOM 703 C C . ASP A 1 91 ? -8.080 -1.915 -0.171 1.00 98.31 91 ASP A C 1
ATOM 705 O O . ASP A 1 91 ? -7.119 -2.588 -0.555 1.00 98.31 91 ASP A O 1
ATOM 709 N N . LEU A 1 92 ? -8.353 -0.715 -0.700 1.00 96.94 92 LEU A N 1
ATOM 710 C CA . LEU A 1 92 ? -7.533 -0.098 -1.747 1.00 96.94 92 LEU A CA 1
ATOM 711 C C . LEU A 1 92 ? -6.080 0.107 -1.297 1.00 96.94 92 LEU A C 1
ATOM 713 O O . LEU A 1 92 ? -5.157 -0.245 -2.037 1.00 96.94 92 LEU A O 1
ATOM 717 N N . LEU A 1 93 ? -5.854 0.624 -0.081 1.00 97.44 93 LEU A N 1
ATOM 718 C CA . LEU A 1 93 ? -4.498 0.811 0.441 1.00 97.44 93 LEU A CA 1
ATOM 719 C C . LEU A 1 93 ? -3.754 -0.525 0.585 1.00 97.44 93 LEU A C 1
ATOM 721 O O . LEU A 1 93 ? -2.594 -0.618 0.182 1.00 97.44 93 LEU A O 1
ATOM 725 N N . LEU A 1 94 ? -4.391 -1.559 1.147 1.00 98.31 94 LEU A N 1
ATOM 726 C CA . LEU A 1 94 ? -3.792 -2.891 1.288 1.00 98.31 94 LEU A CA 1
ATOM 727 C C . LEU A 1 94 ? -3.497 -3.535 -0.070 1.00 98.31 94 LEU A C 1
ATOM 729 O O . LEU A 1 94 ? -2.439 -4.147 -0.237 1.00 98.31 94 LEU A O 1
ATOM 733 N N . THR A 1 95 ? -4.389 -3.353 -1.042 1.00 97.56 95 THR A N 1
ATOM 734 C CA . THR A 1 95 ? -4.231 -3.844 -2.414 1.00 97.56 95 THR A CA 1
ATOM 735 C C . THR A 1 95 ? -3.046 -3.179 -3.111 1.00 97.56 95 THR A C 1
ATOM 737 O O . THR A 1 95 ? -2.182 -3.881 -3.640 1.00 97.56 95 THR A O 1
ATOM 740 N N . GLU A 1 96 ? -2.910 -1.850 -3.040 1.00 96.12 96 GLU A N 1
ATOM 741 C CA . GLU A 1 96 ? -1.726 -1.160 -3.571 1.00 96.12 96 GLU A CA 1
ATOM 742 C C . GLU A 1 96 ? -0.448 -1.578 -2.824 1.00 96.12 96 GLU A C 1
ATOM 744 O O . GLU A 1 96 ? 0.562 -1.898 -3.454 1.00 96.12 96 GLU A O 1
ATOM 749 N N . CYS A 1 97 ? -0.486 -1.685 -1.490 1.00 97.25 97 CYS A N 1
ATOM 750 C CA . CYS A 1 97 ? 0.641 -2.184 -0.696 1.00 97.25 97 CYS A CA 1
ATOM 751 C C . CYS A 1 97 ? 1.085 -3.587 -1.149 1.00 97.25 97 CYS A C 1
ATOM 753 O O . CYS A 1 97 ? 2.276 -3.830 -1.359 1.00 97.25 97 CYS A O 1
ATOM 755 N N . GLY A 1 98 ? 0.142 -4.512 -1.350 1.00 96.88 98 GLY A N 1
ATOM 756 C CA . GLY A 1 98 ? 0.428 -5.850 -1.864 1.00 96.88 98 GLY A CA 1
ATOM 757 C C . GLY A 1 98 ? 1.019 -5.814 -3.276 1.00 96.88 98 GLY A C 1
ATOM 758 O O . GLY A 1 98 ? 2.041 -6.458 -3.531 1.00 96.88 98 GLY A O 1
ATOM 759 N N . ASN A 1 99 ? 0.440 -5.016 -4.177 1.00 94.56 99 ASN A N 1
ATOM 760 C CA . ASN A 1 99 ? 0.929 -4.844 -5.546 1.00 94.56 99 ASN A CA 1
ATOM 761 C C . ASN A 1 99 ? 2.370 -4.316 -5.583 1.00 94.56 99 ASN A C 1
ATOM 763 O O . ASN A 1 99 ? 3.204 -4.854 -6.323 1.00 94.56 99 ASN A O 1
ATOM 767 N N . ARG A 1 100 ? 2.705 -3.321 -4.752 1.00 93.31 100 ARG A N 1
ATOM 768 C CA . ARG A 1 100 ? 4.075 -2.800 -4.593 1.00 93.31 100 ARG A CA 1
ATOM 769 C C . ARG A 1 100 ? 5.028 -3.869 -4.068 1.00 93.31 100 ARG A C 1
ATOM 771 O O . ARG A 1 100 ? 6.040 -4.157 -4.708 1.00 93.31 100 ARG A O 1
ATOM 778 N N . PHE A 1 101 ? 4.672 -4.526 -2.965 1.00 94.44 101 PHE A N 1
ATOM 779 C CA . PHE A 1 101 ? 5.490 -5.566 -2.332 1.00 94.44 101 PHE A CA 1
ATOM 780 C C . PHE A 1 101 ? 5.804 -6.752 -3.263 1.00 94.44 101 PHE A C 1
ATOM 782 O O . PHE A 1 101 ? 6.912 -7.309 -3.257 1.00 94.44 101 PHE A O 1
ATOM 789 N N . MET A 1 102 ? 4.829 -7.149 -4.083 1.00 92.50 102 MET A N 1
ATOM 790 C CA . MET A 1 102 ? 4.980 -8.266 -5.011 1.00 92.50 102 MET A CA 1
ATOM 791 C C . MET A 1 102 ? 5.737 -7.866 -6.280 1.00 92.50 102 MET A C 1
ATOM 793 O O . MET A 1 102 ? 6.669 -8.577 -6.665 1.00 92.50 102 MET A O 1
ATOM 797 N N . SER A 1 103 ? 5.388 -6.735 -6.905 1.00 89.81 103 SER A N 1
ATOM 798 C CA . SER A 1 103 ? 5.872 -6.388 -8.251 1.00 89.81 103 SER A CA 1
ATOM 799 C C . SER A 1 103 ? 7.145 -5.530 -8.299 1.00 89.81 103 SER A C 1
ATOM 801 O O . SER A 1 103 ? 7.905 -5.647 -9.258 1.00 89.81 103 SER A O 1
ATOM 803 N N . GLU A 1 104 ? 7.451 -4.738 -7.267 1.00 91.75 104 GLU A N 1
ATOM 804 C CA . GLU A 1 104 ? 8.631 -3.852 -7.242 1.00 91.75 104 GLU A CA 1
ATOM 805 C C . GLU A 1 104 ? 9.829 -4.444 -6.469 1.00 91.75 104 GLU A C 1
ATOM 807 O O . GLU A 1 104 ? 10.842 -3.780 -6.257 1.00 91.75 104 GLU A O 1
ATOM 812 N N . ALA A 1 105 ? 9.774 -5.723 -6.081 1.00 89.12 105 ALA A N 1
ATOM 813 C CA . ALA A 1 105 ? 10.815 -6.364 -5.269 1.00 89.12 105 ALA A CA 1
ATOM 814 C C . ALA A 1 105 ? 12.235 -6.306 -5.882 1.00 89.12 105 ALA A C 1
ATOM 816 O O . ALA A 1 105 ? 13.223 -6.318 -5.149 1.00 89.12 105 ALA A O 1
ATOM 817 N N . PHE A 1 106 ? 12.360 -6.242 -7.213 1.00 91.25 106 PHE A N 1
ATOM 818 C CA . PHE A 1 106 ? 13.657 -6.054 -7.877 1.00 91.25 106 PHE A CA 1
ATOM 819 C C . PHE A 1 106 ? 14.160 -4.606 -7.790 1.00 91.25 106 PHE A C 1
ATOM 821 O O . PHE A 1 106 ? 15.341 -4.413 -7.514 1.00 91.25 106 PHE A O 1
ATOM 828 N N . LEU A 1 107 ? 13.274 -3.614 -7.943 1.00 90.88 107 LEU A N 1
ATOM 829 C CA . LEU A 1 107 ? 13.589 -2.191 -7.779 1.00 90.88 107 LEU A CA 1
ATOM 830 C C . LEU A 1 107 ? 14.061 -1.902 -6.346 1.00 90.88 107 LEU A C 1
ATOM 832 O O . LEU A 1 107 ? 15.137 -1.339 -6.150 1.00 90.88 107 LEU A O 1
ATOM 836 N N . TYR A 1 108 ? 13.309 -2.367 -5.343 1.00 90.44 108 TYR A N 1
ATOM 837 C CA . TYR A 1 108 ? 13.685 -2.220 -3.933 1.00 90.44 108 TYR A CA 1
ATOM 838 C C . TYR A 1 108 ? 15.051 -2.851 -3.633 1.00 90.44 108 TYR A C 1
ATOM 840 O O . TYR A 1 108 ? 15.902 -2.205 -3.025 1.00 90.44 108 TYR A O 1
ATOM 848 N N . ASN A 1 109 ? 15.308 -4.078 -4.103 1.00 87.81 109 ASN A N 1
ATOM 849 C CA . ASN A 1 109 ? 16.606 -4.730 -3.906 1.00 87.81 109 ASN A CA 1
ATOM 850 C C . ASN A 1 109 ? 17.755 -3.976 -4.604 1.00 87.81 109 ASN A C 1
ATOM 852 O O . ASN A 1 109 ? 18.830 -3.838 -4.019 1.00 87.81 109 ASN A O 1
ATOM 856 N N . ALA A 1 110 ? 17.542 -3.467 -5.822 1.00 88.00 110 ALA A N 1
ATOM 857 C CA . ALA A 1 110 ? 18.548 -2.702 -6.559 1.00 88.00 110 ALA A CA 1
ATOM 858 C C . ALA A 1 110 ? 18.917 -1.384 -5.857 1.00 88.00 110 ALA A C 1
ATOM 860 O O . ALA A 1 110 ? 20.103 -1.054 -5.771 1.00 88.00 110 ALA A O 1
ATOM 861 N N . ILE A 1 111 ? 17.924 -0.679 -5.300 1.00 88.06 111 ILE A N 1
ATOM 862 C CA . ILE A 1 111 ? 18.128 0.547 -4.516 1.00 88.06 111 ILE A CA 1
ATOM 863 C C . ILE A 1 111 ? 18.803 0.224 -3.178 1.00 88.06 111 ILE A C 1
ATOM 865 O O . ILE A 1 111 ? 19.835 0.809 -2.853 1.00 88.06 111 ILE A O 1
ATOM 869 N N . LYS A 1 112 ? 18.279 -0.753 -2.425 1.00 84.81 112 LYS A N 1
ATOM 870 C CA . LYS A 1 112 ? 18.788 -1.169 -1.105 1.00 84.81 112 LYS A CA 1
ATOM 871 C C . LYS A 1 112 ? 20.261 -1.567 -1.127 1.00 84.81 112 LYS A C 1
ATOM 873 O O . LYS A 1 112 ? 20.990 -1.271 -0.184 1.00 84.81 112 LYS A O 1
ATOM 878 N N . HIS A 1 113 ? 20.690 -2.263 -2.177 1.00 80.56 113 HIS A N 1
ATOM 879 C CA . HIS A 1 113 ? 22.070 -2.725 -2.314 1.00 80.56 113 HIS A CA 1
ATOM 880 C C . HIS A 1 113 ? 22.965 -1.755 -3.103 1.00 80.56 113 HIS A C 1
ATOM 882 O O . HIS A 1 113 ? 24.153 -2.032 -3.244 1.00 80.56 113 HIS A O 1
ATOM 888 N N . GLY A 1 114 ? 22.428 -0.637 -3.613 1.00 65.06 114 GLY A N 1
ATOM 889 C CA . GLY A 1 114 ? 23.165 0.466 -4.255 1.00 65.06 114 GLY A CA 1
ATOM 890 C C . GLY A 1 114 ? 23.938 0.123 -5.539 1.00 65.06 114 GLY A C 1
ATOM 891 O O . GLY A 1 114 ? 24.536 0.998 -6.154 1.00 65.06 114 GLY A O 1
ATOM 892 N N . LEU A 1 115 ? 23.941 -1.146 -5.948 1.00 55.34 115 LEU A N 1
ATOM 893 C CA . LEU A 1 115 ? 24.904 -1.723 -6.893 1.00 55.34 115 LEU A CA 1
ATOM 894 C C . LEU A 1 115 ? 24.478 -1.634 -8.363 1.00 55.34 115 LEU A C 1
ATOM 896 O O . LEU 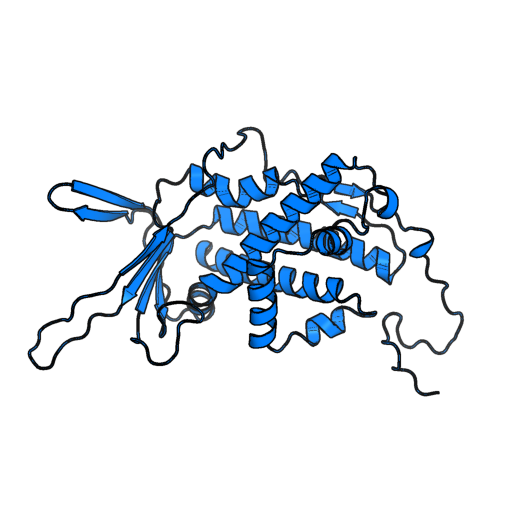A 1 115 ? 25.234 -2.017 -9.250 1.00 55.34 115 LEU A O 1
ATOM 900 N N . SER A 1 116 ? 23.251 -1.186 -8.622 1.00 57.44 116 SER A N 1
ATOM 901 C CA . SER A 1 116 ? 22.683 -1.114 -9.970 1.00 57.44 116 SER A CA 1
ATOM 902 C C . SER A 1 116 ? 21.489 -0.163 -10.025 1.00 57.44 116 SER A C 1
ATOM 904 O O . SER A 1 116 ? 20.436 -0.545 -10.497 1.00 57.44 116 SER A O 1
ATOM 906 N N . THR A 1 117 ? 21.598 1.060 -9.500 1.00 60.41 117 THR A N 1
ATOM 907 C CA . THR A 1 117 ? 20.556 2.082 -9.713 1.00 60.41 117 THR A CA 1
ATOM 908 C C . THR A 1 117 ? 21.186 3.363 -10.238 1.00 60.41 117 THR A C 1
ATOM 910 O O . THR A 1 117 ? 21.835 4.087 -9.486 1.00 60.41 117 THR A O 1
ATOM 913 N N . VAL A 1 118 ? 20.974 3.661 -11.520 1.00 66.38 118 VAL A N 1
ATOM 914 C CA . VAL A 1 118 ? 21.269 4.986 -12.082 1.00 66.38 118 VAL A CA 1
ATOM 915 C C . VAL A 1 118 ? 19.982 5.800 -12.063 1.00 66.38 118 VAL A C 1
ATOM 917 O O . VAL A 1 118 ? 18.998 5.396 -12.679 1.00 66.38 118 VAL A O 1
ATOM 920 N N . ALA A 1 119 ? 19.993 6.928 -11.351 1.00 64.62 119 ALA A N 1
ATOM 921 C CA . ALA A 1 119 ? 18.946 7.936 -11.451 1.00 64.62 119 ALA A CA 1
ATOM 922 C C . ALA A 1 119 ? 19.204 8.782 -12.707 1.00 64.62 119 ALA A C 1
ATOM 924 O O . ALA A 1 119 ? 20.226 9.468 -12.784 1.00 64.62 119 ALA A O 1
ATOM 925 N N . LEU A 1 120 ? 18.316 8.698 -13.697 1.00 67.06 120 LEU A N 1
ATOM 926 C CA . LEU A 1 120 ? 18.388 9.523 -14.905 1.00 67.06 120 LEU A CA 1
ATOM 927 C C . LEU A 1 120 ? 17.883 10.949 -14.628 1.00 67.06 120 LEU A C 1
ATOM 929 O O . LEU A 1 120 ? 17.093 11.179 -13.711 1.00 67.06 120 LEU A O 1
ATOM 933 N N . ASP A 1 121 ? 18.372 11.906 -15.416 1.00 74.94 121 ASP A N 1
ATOM 934 C CA . ASP A 1 121 ? 18.124 13.338 -15.227 1.00 74.94 121 ASP A CA 1
ATOM 935 C C . ASP A 1 121 ? 16.623 13.693 -15.357 1.00 74.94 121 ASP A C 1
ATOM 937 O O . ASP A 1 121 ? 15.938 13.082 -16.181 1.00 74.94 121 ASP A O 1
ATOM 941 N N . PRO A 1 122 ? 16.081 14.683 -14.618 1.00 73.81 122 PRO A N 1
ATOM 942 C CA . PRO A 1 122 ? 14.682 15.109 -14.754 1.00 73.81 122 PRO A CA 1
ATOM 943 C C . PRO A 1 122 ? 14.266 15.579 -16.161 1.00 73.81 122 PRO A C 1
ATOM 945 O O . PRO A 1 122 ? 13.075 15.598 -16.461 1.00 73.81 122 PRO A O 1
ATOM 948 N N . SER A 1 123 ? 15.214 15.943 -17.030 1.00 79.00 123 SER A N 1
ATOM 949 C CA . SER A 1 123 ? 14.970 16.260 -18.445 1.00 79.00 123 SER A CA 1
ATOM 950 C C . SER A 1 123 ? 14.909 15.033 -19.369 1.00 79.00 123 SER A C 1
ATOM 952 O O . SER A 1 123 ? 14.682 15.189 -20.569 1.00 79.00 123 SER A O 1
ATOM 954 N N . THR A 1 124 ? 15.087 13.816 -18.841 1.00 81.12 124 THR A N 1
ATOM 955 C CA . THR A 1 124 ? 15.030 12.576 -19.628 1.00 81.12 124 THR A CA 1
ATOM 956 C C . THR A 1 124 ? 13.649 12.397 -20.253 1.00 81.12 124 THR A C 1
ATOM 958 O O . THR A 1 124 ? 12.633 12.412 -19.560 1.00 81.12 124 THR A O 1
ATOM 961 N N . GLU A 1 125 ? 13.618 12.165 -21.564 1.00 84.81 125 GLU A N 1
ATOM 962 C CA . GLU A 1 125 ? 12.419 11.791 -22.315 1.00 84.81 125 GLU A CA 1
ATOM 963 C C . GLU A 1 125 ? 12.679 10.493 -23.083 1.00 84.81 125 GLU A C 1
ATOM 965 O O . GLU A 1 125 ? 13.606 10.408 -23.892 1.00 84.81 125 GLU A O 1
ATOM 970 N N . ILE A 1 126 ? 11.834 9.484 -22.865 1.00 84.62 126 ILE A N 1
ATOM 971 C CA . ILE A 1 126 ? 11.809 8.266 -23.675 1.00 84.62 126 ILE A CA 1
ATOM 972 C C . ILE A 1 126 ? 10.681 8.404 -24.690 1.00 84.62 126 ILE A C 1
ATOM 974 O O . ILE A 1 126 ? 9.505 8.521 -24.337 1.00 84.62 126 ILE A O 1
ATOM 978 N N . GLY A 1 127 ? 11.052 8.375 -25.969 1.00 84.62 127 GLY A N 1
ATOM 979 C CA . GLY A 1 127 ? 10.112 8.330 -27.080 1.00 84.62 127 GLY A CA 1
ATOM 980 C C . GLY A 1 127 ? 10.050 6.946 -27.714 1.00 84.62 127 GLY A C 1
ATOM 981 O O . GLY A 1 127 ? 11.086 6.321 -27.931 1.00 84.62 127 GLY A O 1
ATOM 982 N N . MET A 1 128 ? 8.846 6.507 -28.072 1.00 81.81 128 MET A N 1
ATOM 983 C CA . MET A 1 128 ? 8.624 5.378 -28.969 1.00 81.81 128 MET A CA 1
ATOM 984 C C . MET A 1 128 ? 8.344 5.911 -30.378 1.00 81.81 128 MET A C 1
ATOM 986 O O . MET A 1 128 ? 7.513 6.806 -30.551 1.00 81.81 128 MET A O 1
ATOM 990 N N . SER A 1 129 ? 9.030 5.362 -31.380 1.00 81.31 129 SER A N 1
ATOM 991 C CA . SER A 1 129 ? 8.841 5.719 -32.790 1.00 81.31 129 SER A CA 1
ATOM 992 C C . SER A 1 129 ? 8.259 4.543 -33.571 1.00 81.31 129 SER A C 1
ATOM 994 O O . SER A 1 129 ? 8.770 3.429 -33.479 1.00 81.31 129 SER A O 1
ATOM 996 N N . GLN A 1 130 ? 7.229 4.796 -34.377 1.00 76.75 130 GLN A N 1
ATOM 997 C CA . GLN A 1 130 ? 6.642 3.827 -35.302 1.00 76.75 130 GLN A CA 1
ATOM 998 C C . GLN A 1 130 ? 6.461 4.491 -36.674 1.00 76.75 130 GLN A C 1
ATOM 1000 O O . GLN A 1 130 ? 5.533 5.274 -36.889 1.00 76.75 130 GLN A O 1
ATOM 1005 N N . GLY A 1 131 ? 7.384 4.207 -37.598 1.00 80.50 131 GLY A N 1
ATOM 1006 C CA . GLY A 1 131 ? 7.526 4.990 -38.829 1.00 80.50 131 GLY A CA 1
ATOM 1007 C C . GLY A 1 131 ? 7.844 6.454 -38.506 1.00 80.50 131 GLY A C 1
ATOM 1008 O O . GLY A 1 131 ? 8.637 6.730 -37.608 1.00 80.50 131 GLY A O 1
ATOM 1009 N N . ASP A 1 132 ? 7.172 7.382 -39.187 1.00 80.75 132 ASP A N 1
ATOM 1010 C CA . ASP A 1 132 ? 7.354 8.830 -38.993 1.00 80.75 132 ASP A CA 1
ATOM 1011 C C . ASP A 1 132 ? 6.697 9.379 -37.709 1.00 80.75 132 ASP A C 1
ATOM 1013 O O . ASP A 1 132 ? 6.868 10.549 -37.366 1.00 80.75 132 ASP A O 1
ATOM 1017 N N . LYS A 1 133 ? 5.923 8.560 -36.981 1.00 79.75 133 LYS A N 1
ATOM 1018 C CA . LYS A 1 133 ? 5.265 8.974 -35.735 1.00 79.75 133 LYS A CA 1
ATOM 1019 C C . LYS A 1 133 ? 6.179 8.722 -34.542 1.00 79.75 133 LYS A C 1
ATOM 1021 O O . LYS A 1 133 ? 6.544 7.578 -34.282 1.00 79.75 133 LYS A O 1
ATOM 1026 N N . LYS A 1 134 ? 6.469 9.773 -33.772 1.00 81.94 134 LYS A N 1
ATOM 1027 C CA . LYS A 1 134 ? 7.141 9.701 -32.466 1.00 81.94 134 LYS A CA 1
ATOM 1028 C C . LYS A 1 134 ? 6.167 10.121 -31.366 1.00 81.94 134 LYS A C 1
ATOM 1030 O O . LYS A 1 134 ? 5.620 11.218 -31.429 1.00 81.94 134 LYS A O 1
ATOM 1035 N N . ALA A 1 135 ? 5.989 9.277 -30.356 1.00 82.50 135 ALA A N 1
ATOM 1036 C CA . ALA A 1 135 ? 5.249 9.588 -29.136 1.00 82.50 135 ALA A CA 1
ATOM 1037 C C . ALA A 1 135 ? 6.210 9.572 -27.942 1.00 82.50 135 ALA A C 1
ATOM 1039 O O . ALA A 1 135 ? 7.042 8.671 -27.841 1.00 82.50 135 ALA A O 1
ATOM 1040 N N . VAL A 1 136 ? 6.113 10.548 -27.037 1.00 84.38 136 VAL A N 1
ATOM 1041 C CA . VAL A 1 136 ? 6.796 10.477 -25.735 1.00 84.38 136 VAL A CA 1
ATOM 1042 C C . VAL A 1 136 ? 5.991 9.527 -24.852 1.00 84.38 136 VAL A C 1
ATOM 1044 O O . VAL A 1 136 ? 4.789 9.716 -24.698 1.00 84.38 136 VAL A O 1
ATOM 1047 N N . ILE A 1 137 ? 6.638 8.485 -24.327 1.00 86.81 137 ILE A N 1
ATOM 1048 C CA . ILE A 1 137 ? 6.007 7.462 -23.472 1.00 86.81 137 ILE A CA 1
ATOM 1049 C C . ILE A 1 137 ? 6.400 7.604 -21.997 1.00 86.81 137 ILE A C 1
ATOM 1051 O O . ILE A 1 137 ? 5.701 7.093 -21.123 1.00 86.81 137 ILE A O 1
ATOM 1055 N N . HIS A 1 138 ? 7.509 8.299 -21.728 1.00 87.06 138 HIS A N 1
ATOM 1056 C CA . HIS A 1 138 ? 7.967 8.643 -20.389 1.00 87.06 138 HIS A CA 1
ATOM 1057 C C . HIS A 1 138 ? 8.771 9.949 -20.409 1.00 87.06 138 HIS A C 1
ATOM 1059 O O . HIS A 1 138 ? 9.560 10.183 -21.327 1.00 87.06 138 HIS A O 1
ATOM 1065 N N . LYS A 1 139 ? 8.616 10.759 -19.365 1.00 85.19 139 LYS A N 1
ATOM 1066 C CA . LYS A 1 139 ? 9.340 11.995 -19.089 1.00 85.19 139 LYS A CA 1
ATOM 1067 C C . LYS A 1 139 ? 9.633 12.105 -17.593 1.00 85.19 139 LYS A C 1
ATOM 1069 O O . LYS A 1 139 ? 8.754 11.873 -16.764 1.00 85.19 139 LYS A O 1
ATOM 1074 N N . GLY A 1 140 ? 10.852 12.515 -17.259 1.00 84.38 140 GLY A N 1
ATOM 1075 C CA . GLY A 1 140 ? 11.303 12.685 -15.881 1.00 84.38 140 GLY A CA 1
ATOM 1076 C C . GLY A 1 140 ? 12.348 11.659 -15.453 1.00 84.38 140 GLY A C 1
ATOM 1077 O O . GLY A 1 140 ? 12.910 10.921 -16.263 1.00 84.38 140 GLY A O 1
ATOM 1078 N N . ALA A 1 141 ? 12.632 11.646 -14.152 1.00 84.50 141 ALA A N 1
ATOM 1079 C CA . ALA A 1 141 ? 13.655 10.784 -13.580 1.00 84.50 141 ALA A CA 1
ATOM 1080 C C . ALA A 1 141 ? 13.237 9.303 -13.593 1.00 84.50 141 ALA A C 1
ATOM 1082 O O . ALA A 1 141 ? 12.105 8.942 -13.263 1.00 84.50 141 ALA A O 1
ATOM 1083 N N . LEU A 1 142 ? 14.205 8.445 -13.906 1.00 87.50 142 LEU A N 1
ATOM 1084 C CA . LEU A 1 142 ? 14.063 6.991 -13.987 1.00 87.50 142 LEU A CA 1
ATOM 1085 C C . LEU A 1 142 ? 15.128 6.311 -13.129 1.00 87.50 142 LEU A C 1
ATOM 1087 O O . LEU A 1 142 ? 16.264 6.779 -13.070 1.00 87.50 142 LEU A O 1
ATOM 1091 N N . PHE A 1 143 ? 14.789 5.165 -12.549 1.00 89.19 143 PHE A N 1
ATOM 1092 C CA . PHE A 1 143 ? 15.735 4.221 -11.967 1.00 89.19 143 PHE A CA 1
ATOM 1093 C C . PHE A 1 143 ? 16.052 3.112 -12.969 1.00 89.19 143 PHE A C 1
ATOM 1095 O O . PHE A 1 143 ? 15.204 2.259 -13.230 1.00 89.19 143 PHE A O 1
ATOM 1102 N N . ALA A 1 144 ? 17.271 3.106 -13.511 1.00 89.19 144 ALA A N 1
ATOM 1103 C CA . ALA A 1 144 ? 17.772 2.019 -14.351 1.00 89.19 144 ALA A CA 1
ATOM 1104 C C . ALA A 1 144 ? 18.500 0.963 -13.499 1.00 89.19 144 ALA A C 1
ATOM 1106 O O . ALA A 1 144 ? 19.472 1.307 -12.820 1.00 89.19 144 ALA A O 1
ATOM 1107 N N . TYR A 1 145 ? 18.049 -0.297 -13.545 1.00 90.75 145 TYR A N 1
ATOM 1108 C CA . TYR A 1 145 ? 18.582 -1.406 -12.745 1.00 90.75 145 TYR A CA 1
ATOM 1109 C C . TYR A 1 145 ? 18.610 -2.760 -13.461 1.00 90.75 145 TYR A C 1
ATOM 1111 O O . TYR A 1 145 ? 17.836 -3.016 -14.379 1.00 90.75 145 TYR A O 1
ATOM 1119 N N . MET A 1 146 ? 19.503 -3.654 -13.023 1.00 90.00 146 MET A N 1
ATOM 1120 C CA . MET A 1 146 ? 19.661 -5.000 -13.588 1.00 90.00 146 MET A CA 1
ATOM 1121 C C . MET A 1 146 ? 19.096 -6.084 -12.668 1.00 90.00 146 MET A C 1
ATOM 1123 O O . MET A 1 146 ? 19.212 -6.013 -11.447 1.00 90.00 146 MET A O 1
ATOM 1127 N N . HIS A 1 147 ? 18.526 -7.132 -13.259 1.00 90.62 147 HIS A N 1
ATOM 1128 C CA . HIS A 1 147 ? 18.000 -8.287 -12.532 1.00 90.62 147 HIS A CA 1
ATOM 1129 C C . HIS A 1 147 ? 18.071 -9.565 -13.378 1.00 90.62 147 HIS A C 1
ATOM 1131 O O . HIS A 1 147 ? 18.100 -9.527 -14.608 1.00 90.62 147 HIS A O 1
ATOM 1137 N N . LYS A 1 148 ? 18.136 -10.728 -12.716 1.00 90.12 148 LYS A N 1
ATOM 1138 C CA . LYS A 1 148 ? 18.395 -12.003 -13.403 1.00 90.12 148 LYS A CA 1
ATOM 1139 C C . LYS A 1 148 ? 17.167 -12.582 -14.112 1.00 90.12 148 LYS A C 1
ATOM 1141 O O . LYS A 1 148 ? 17.307 -13.101 -15.210 1.00 90.12 148 LYS A O 1
ATOM 1146 N N . ALA A 1 149 ? 15.991 -12.512 -13.493 1.00 90.56 149 ALA A N 1
ATOM 1147 C CA . ALA A 1 149 ? 14.738 -13.060 -14.022 1.00 90.56 149 ALA A CA 1
ATOM 1148 C C . ALA A 1 149 ? 13.832 -11.938 -14.555 1.00 90.56 149 ALA A C 1
ATOM 1150 O O . ALA A 1 149 ? 13.928 -10.820 -14.057 1.00 90.56 149 ALA A O 1
ATOM 1151 N N . ARG A 1 150 ? 12.941 -12.221 -15.518 1.00 87.75 150 ARG A N 1
ATOM 1152 C CA . ARG A 1 150 ? 12.149 -11.194 -16.234 1.00 87.75 150 ARG A CA 1
ATOM 1153 C C . ARG A 1 150 ? 11.304 -10.305 -15.312 1.00 87.75 150 ARG A C 1
ATOM 1155 O O . ARG A 1 150 ? 11.285 -9.094 -15.481 1.00 87.75 150 ARG A O 1
ATOM 1162 N N . TYR A 1 151 ? 10.645 -10.904 -14.324 1.00 88.06 151 TYR A N 1
ATOM 1163 C CA . TYR A 1 151 ? 9.822 -10.233 -13.312 1.00 88.06 151 TYR A CA 1
ATOM 1164 C C . TYR A 1 151 ? 9.847 -11.035 -11.993 1.00 88.06 151 TYR A C 1
ATOM 1166 O O . TYR A 1 151 ? 10.256 -12.206 -12.000 1.00 88.06 151 TYR A O 1
ATOM 1174 N N . PRO A 1 152 ? 9.453 -10.451 -10.843 1.00 87.06 152 PRO A N 1
ATOM 1175 C CA . PRO A 1 152 ? 9.384 -11.181 -9.578 1.00 87.06 152 PRO A CA 1
ATOM 1176 C C . PRO A 1 152 ? 8.468 -12.408 -9.680 1.00 87.06 152 PRO A C 1
ATOM 1178 O O . PRO A 1 152 ? 7.301 -12.291 -10.035 1.00 87.06 152 PRO A O 1
ATOM 1181 N N . GLY A 1 153 ? 9.000 -13.595 -9.378 1.00 84.88 153 GLY A N 1
ATOM 1182 C CA . GLY A 1 153 ? 8.254 -14.856 -9.492 1.00 84.88 153 GLY A CA 1
ATOM 1183 C C . GLY A 1 153 ? 8.227 -15.488 -10.892 1.00 84.88 153 GLY A C 1
ATOM 1184 O O . GLY A 1 153 ? 7.530 -16.482 -11.076 1.00 84.88 153 GLY A O 1
ATOM 1185 N N . ALA A 1 154 ? 8.983 -14.968 -11.869 1.00 86.75 154 ALA A N 1
ATOM 1186 C CA . ALA A 1 154 ? 9.079 -15.585 -13.194 1.00 86.75 154 ALA A CA 1
ATOM 1187 C C . ALA A 1 154 ? 9.564 -17.059 -13.137 1.00 86.75 154 ALA A C 1
ATOM 1189 O O . ALA A 1 154 ? 10.401 -17.395 -12.289 1.00 86.75 154 ALA A O 1
ATOM 1190 N N . PRO A 1 155 ? 9.085 -17.942 -14.042 1.00 85.25 155 PRO A N 1
ATOM 1191 C CA . PRO A 1 155 ? 9.483 -19.349 -14.080 1.00 85.25 155 PRO A CA 1
ATOM 1192 C C . PRO A 1 155 ? 10.999 -19.560 -14.194 1.00 85.25 155 PRO A C 1
ATOM 1194 O O . PRO A 1 155 ? 11.704 -18.840 -14.903 1.00 85.25 155 PRO A O 1
ATOM 1197 N N . LYS A 1 156 ? 11.509 -20.598 -13.520 1.00 84.31 156 LYS A N 1
ATOM 1198 C CA . LYS A 1 156 ? 12.921 -21.003 -13.611 1.00 84.31 156 LYS A CA 1
ATOM 1199 C C . LYS A 1 156 ? 13.228 -21.581 -14.998 1.00 84.31 156 LYS A C 1
ATOM 1201 O O . LYS A 1 156 ? 12.410 -22.304 -15.556 1.00 84.31 156 LYS A O 1
ATOM 1206 N N . GLY A 1 157 ? 14.432 -21.316 -15.509 1.00 79.69 157 GLY A N 1
ATOM 1207 C CA . GLY A 1 157 ? 14.914 -21.857 -16.789 1.00 79.69 157 GLY A CA 1
ATOM 1208 C C . GLY A 1 157 ? 14.530 -21.049 -18.035 1.00 79.69 157 GLY A C 1
ATOM 1209 O O . GLY A 1 157 ? 14.842 -21.480 -19.140 1.00 79.69 157 GLY A O 1
ATOM 1210 N N . GLY A 1 158 ? 13.876 -19.892 -17.879 1.00 82.56 158 GLY A N 1
ATOM 1211 C CA . GLY A 1 158 ? 13.701 -18.921 -18.964 1.00 82.56 158 GLY A CA 1
ATOM 1212 C C . GLY A 1 158 ? 14.982 -18.127 -19.279 1.00 82.56 158 GLY A C 1
ATOM 1213 O O . GLY A 1 158 ? 16.029 -18.383 -18.678 1.00 82.56 158 GLY A O 1
ATOM 1214 N N . PRO A 1 159 ? 14.911 -17.140 -20.193 1.00 83.12 159 PRO A N 1
ATOM 1215 C CA . PRO A 1 159 ? 16.018 -16.225 -20.452 1.00 83.12 159 PRO A CA 1
ATOM 1216 C C . PRO A 1 159 ? 16.477 -15.516 -19.176 1.00 83.12 159 PRO A C 1
ATOM 1218 O O . PRO A 1 159 ? 15.664 -15.194 -18.307 1.00 83.12 159 PRO A O 1
ATOM 1221 N N . GLU A 1 160 ? 17.781 -15.264 -19.080 1.00 88.38 160 GLU A N 1
ATOM 1222 C CA . GLU A 1 160 ? 18.402 -14.599 -17.937 1.00 88.38 160 GLU A CA 1
ATOM 1223 C C . GLU A 1 160 ? 19.036 -13.266 -18.348 1.00 88.38 160 GLU A C 1
ATOM 1225 O O . GLU A 1 160 ? 19.539 -13.137 -19.465 1.00 88.38 160 GLU A O 1
ATOM 1230 N N . TRP A 1 161 ? 19.081 -12.341 -17.385 1.00 90.31 161 TRP A N 1
ATOM 1231 C CA . TRP A 1 161 ? 19.612 -10.974 -17.457 1.00 90.31 161 TRP A CA 1
ATOM 1232 C C . TRP A 1 161 ? 18.734 -9.980 -18.220 1.00 90.31 161 TRP A C 1
ATOM 1234 O O . TRP A 1 161 ? 18.600 -10.006 -19.442 1.00 90.31 161 TRP A O 1
ATOM 1244 N N . PHE A 1 162 ? 18.184 -9.047 -17.450 1.00 91.88 162 PHE A N 1
ATOM 1245 C CA . PHE A 1 162 ? 17.304 -7.981 -17.899 1.00 91.88 162 PHE A CA 1
ATOM 1246 C C . PHE A 1 162 ? 17.760 -6.652 -17.299 1.00 91.88 162 PHE A C 1
ATOM 1248 O O . PHE A 1 162 ? 18.302 -6.615 -16.189 1.00 91.88 162 PHE A O 1
ATOM 1255 N N . MET A 1 163 ? 17.496 -5.570 -18.024 1.00 91.38 163 MET A N 1
ATOM 1256 C CA . MET A 1 163 ? 17.580 -4.200 -17.533 1.00 91.38 163 MET A CA 1
ATOM 1257 C C . MET A 1 163 ? 16.166 -3.626 -17.449 1.00 91.38 163 MET A C 1
ATOM 1259 O O . MET A 1 163 ? 15.443 -3.638 -18.441 1.00 91.38 163 MET A O 1
ATOM 1263 N N . SER A 1 164 ? 15.784 -3.110 -16.287 1.00 92.69 164 SER A N 1
ATOM 1264 C CA . SER A 1 164 ? 14.552 -2.345 -16.094 1.00 92.69 164 SER A CA 1
ATOM 1265 C C . SER A 1 164 ? 14.852 -0.863 -15.934 1.00 92.69 164 SER A C 1
ATOM 1267 O O . SER A 1 164 ? 15.836 -0.492 -15.301 1.00 92.69 164 SER A O 1
ATOM 1269 N N . MET A 1 165 ? 13.971 -0.020 -16.459 1.00 91.25 165 MET A N 1
ATOM 1270 C CA . MET A 1 165 ? 13.910 1.417 -16.204 1.00 91.25 165 MET A CA 1
ATOM 1271 C C . MET A 1 165 ? 12.536 1.722 -15.609 1.00 91.25 165 MET A C 1
ATOM 1273 O O . MET A 1 165 ? 11.531 1.597 -16.308 1.00 91.25 165 MET A O 1
ATOM 1277 N N . ALA A 1 166 ? 12.481 2.074 -14.325 1.00 90.75 166 ALA A N 1
ATOM 1278 C CA . ALA A 1 166 ? 11.239 2.377 -13.611 1.00 90.75 166 ALA A CA 1
ATOM 1279 C C . ALA A 1 166 ? 11.117 3.878 -13.326 1.00 90.75 166 ALA A C 1
ATOM 1281 O O . ALA A 1 166 ? 12.081 4.502 -12.884 1.00 90.75 166 ALA A O 1
ATOM 1282 N N . GLY A 1 167 ? 9.937 4.451 -13.569 1.00 88.19 167 GLY A N 1
ATOM 1283 C CA . GLY A 1 167 ? 9.637 5.850 -13.264 1.00 88.19 167 GLY A CA 1
ATOM 1284 C C . GLY A 1 167 ? 9.773 6.144 -11.776 1.00 88.19 167 GLY A C 1
ATOM 1285 O O . GLY A 1 167 ? 9.303 5.367 -10.945 1.00 88.19 167 GLY A O 1
ATOM 1286 N N . VAL A 1 168 ? 10.397 7.269 -11.434 1.00 85.69 168 VAL A N 1
ATOM 1287 C CA . VAL A 1 168 ? 10.435 7.755 -10.052 1.00 85.69 168 VAL A CA 1
ATOM 1288 C C . VAL A 1 168 ? 9.057 8.305 -9.672 1.00 85.69 168 VAL A C 1
ATOM 1290 O O . VAL A 1 168 ? 8.555 9.206 -10.339 1.00 85.69 168 VAL A O 1
ATOM 1293 N N . LYS A 1 169 ? 8.469 7.816 -8.573 1.00 86.88 169 LYS A N 1
ATOM 1294 C CA . LYS A 1 169 ? 7.114 8.190 -8.126 1.00 86.88 169 LYS A CA 1
ATOM 1295 C C . LYS A 1 169 ? 7.092 8.888 -6.759 1.00 86.88 169 LYS A C 1
ATOM 1297 O O . LYS A 1 169 ? 6.167 8.695 -5.981 1.00 86.88 169 LYS A O 1
ATOM 1302 N N . THR A 1 170 ? 8.102 9.715 -6.465 1.00 88.19 170 THR A N 1
ATOM 1303 C CA . THR A 1 170 ? 8.371 10.307 -5.132 1.00 88.19 170 THR A CA 1
ATOM 1304 C C . THR A 1 170 ? 7.133 10.827 -4.392 1.00 88.19 170 THR A C 1
ATOM 1306 O O . THR A 1 170 ? 6.979 10.567 -3.204 1.00 88.19 170 THR A O 1
ATOM 1309 N N . GLU A 1 171 ? 6.256 11.572 -5.065 1.00 88.31 171 GLU A N 1
ATOM 1310 C CA . GLU A 1 171 ? 5.080 12.187 -4.432 1.00 88.31 171 GLU A CA 1
ATOM 1311 C C . GLU A 1 171 ? 4.017 11.145 -4.073 1.00 88.31 171 GLU A C 1
ATOM 1313 O O . GLU A 1 171 ? 3.529 11.128 -2.944 1.00 88.31 171 GLU A O 1
ATOM 1318 N N . GLN A 1 172 ? 3.741 10.216 -4.992 1.00 90.06 172 GLN A N 1
ATOM 1319 C CA . GLN A 1 172 ? 2.847 9.078 -4.779 1.00 90.06 172 GLN A CA 1
ATOM 1320 C C . GLN A 1 172 ? 3.389 8.151 -3.677 1.00 90.06 172 GLN A C 1
ATOM 1322 O O . GLN A 1 172 ? 2.660 7.758 -2.770 1.00 90.06 172 GLN A O 1
ATOM 1327 N N . ASP A 1 173 ? 4.687 7.842 -3.710 1.00 92.75 173 ASP A N 1
ATOM 1328 C CA . ASP A 1 173 ? 5.333 6.967 -2.733 1.00 92.75 173 ASP A CA 1
ATOM 1329 C C . ASP A 1 173 ? 5.330 7.595 -1.323 1.00 92.75 173 ASP A C 1
ATOM 1331 O O . ASP A 1 173 ? 5.121 6.899 -0.327 1.00 92.75 173 ASP A O 1
ATOM 1335 N N . LEU A 1 174 ? 5.502 8.920 -1.221 1.00 91.81 174 LEU A N 1
ATOM 1336 C CA . LEU A 1 174 ? 5.388 9.657 0.041 1.00 91.81 174 LEU A CA 1
ATOM 1337 C C . LEU A 1 174 ? 3.934 9.728 0.536 1.00 91.81 174 LEU A C 1
ATOM 1339 O O . LEU A 1 174 ? 3.689 9.527 1.727 1.00 91.81 174 LEU A O 1
ATOM 1343 N N . ALA A 1 175 ? 2.973 9.974 -0.357 1.00 91.81 175 ALA A N 1
ATOM 1344 C CA . ALA A 1 175 ? 1.547 9.966 -0.040 1.00 91.81 175 ALA A CA 1
ATOM 1345 C C . ALA A 1 175 ? 1.094 8.605 0.510 1.00 91.81 175 ALA A C 1
ATOM 1347 O O . ALA A 1 175 ? 0.487 8.535 1.581 1.00 91.81 175 ALA A O 1
ATOM 1348 N N . LEU A 1 176 ? 1.465 7.515 -0.168 1.00 94.12 176 LEU A N 1
ATOM 1349 C CA . LEU A 1 176 ? 1.202 6.152 0.286 1.00 94.12 176 LEU A CA 1
ATOM 1350 C C . LEU A 1 176 ? 1.880 5.868 1.632 1.00 94.12 176 LEU A C 1
ATOM 1352 O O . LEU A 1 176 ? 1.233 5.331 2.527 1.00 94.12 176 LEU A O 1
ATOM 1356 N N . ALA A 1 177 ? 3.133 6.288 1.841 1.00 95.25 177 ALA A N 1
ATOM 1357 C CA . ALA A 1 177 ? 3.804 6.133 3.135 1.00 95.25 177 A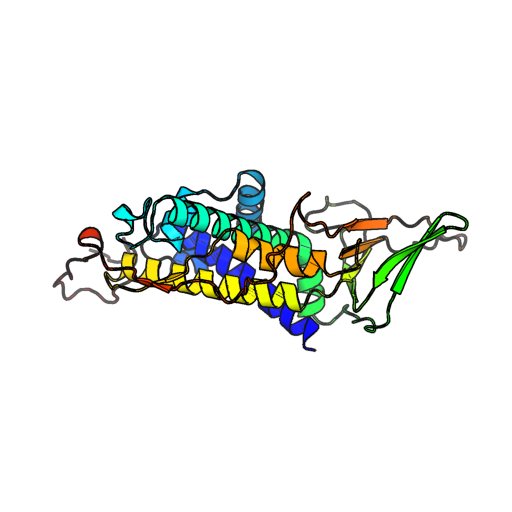LA A CA 1
ATOM 1358 C C . ALA A 1 177 ? 3.082 6.880 4.280 1.00 95.25 177 ALA A C 1
ATOM 1360 O O . ALA A 1 177 ? 3.011 6.368 5.402 1.00 95.25 177 ALA A O 1
ATOM 1361 N N . ILE A 1 178 ? 2.493 8.053 4.007 1.00 94.00 178 ILE A N 1
ATOM 1362 C CA . ILE A 1 178 ? 1.657 8.791 4.968 1.00 94.00 178 ILE A CA 1
ATOM 1363 C C . ILE A 1 178 ? 0.372 8.013 5.283 1.00 94.00 178 ILE A C 1
ATOM 1365 O O . ILE A 1 178 ? 0.050 7.843 6.462 1.00 94.00 178 ILE A O 1
ATOM 1369 N N . LEU A 1 179 ? -0.342 7.500 4.274 1.00 95.81 179 LEU A N 1
ATOM 1370 C CA . LEU A 1 179 ? -1.548 6.693 4.502 1.00 95.81 179 LEU A CA 1
ATOM 1371 C C . LEU A 1 179 ? -1.233 5.401 5.264 1.00 95.81 179 LEU A C 1
ATOM 1373 O O . LEU A 1 179 ? -1.924 5.077 6.229 1.00 95.81 179 LEU A O 1
ATOM 1377 N N . VAL A 1 180 ? -0.134 4.722 4.933 1.00 97.25 180 VAL A N 1
ATOM 1378 C CA . VAL A 1 180 ? 0.353 3.565 5.693 1.00 97.25 180 VAL A CA 1
ATOM 1379 C C . VAL A 1 180 ? 0.595 3.926 7.162 1.00 97.25 180 VAL A C 1
ATOM 1381 O O . VAL A 1 180 ? 0.141 3.203 8.048 1.00 97.25 180 VAL A O 1
ATOM 1384 N N . ALA A 1 181 ? 1.230 5.065 7.458 1.00 95.88 181 ALA A N 1
ATOM 1385 C CA . ALA A 1 181 ? 1.407 5.513 8.840 1.00 95.88 181 ALA A CA 1
ATOM 1386 C C . ALA A 1 181 ? 0.060 5.746 9.561 1.00 95.88 181 ALA A C 1
ATOM 1388 O O . ALA A 1 181 ? -0.085 5.368 10.724 1.00 95.88 181 ALA A O 1
ATOM 1389 N N . ARG A 1 182 ? -0.957 6.291 8.875 1.00 95.69 182 ARG A N 1
ATOM 1390 C CA . ARG A 1 182 ? -2.326 6.453 9.412 1.00 95.69 182 ARG A CA 1
ATOM 1391 C C . ARG A 1 182 ? -3.055 5.122 9.637 1.00 95.69 182 ARG A C 1
ATOM 1393 O O . ARG A 1 182 ? -3.783 4.987 10.624 1.00 95.69 182 ARG A O 1
ATOM 1400 N N . ALA A 1 183 ? -2.833 4.131 8.777 1.00 97.38 183 ALA A N 1
ATOM 1401 C CA . ALA A 1 183 ? -3.342 2.776 8.967 1.00 97.38 183 ALA A CA 1
ATOM 1402 C C . ALA A 1 183 ? -2.702 2.107 10.195 1.00 97.38 183 ALA A C 1
ATOM 1404 O O . ALA A 1 183 ? -3.403 1.531 11.027 1.00 97.38 183 ALA A O 1
ATOM 1405 N N . VAL A 1 184 ? -1.385 2.264 10.368 1.00 96.56 184 VAL A N 1
ATOM 1406 C CA . VAL A 1 184 ? -0.638 1.751 11.529 1.00 96.56 184 VAL A CA 1
ATOM 1407 C C . VAL A 1 184 ? -1.052 2.444 12.833 1.00 96.56 184 VAL A C 1
ATOM 1409 O O . VAL A 1 184 ? -1.213 1.754 13.837 1.00 96.56 184 VAL A O 1
ATOM 1412 N N . GLU A 1 185 ? -1.294 3.763 12.836 1.00 95.69 185 GLU A N 1
ATOM 1413 C CA . GLU A 1 185 ? -1.876 4.479 13.991 1.00 95.69 185 GLU A CA 1
ATOM 1414 C C . GLU A 1 185 ? -3.193 3.828 14.453 1.00 95.69 185 GLU A C 1
ATOM 1416 O O . GLU A 1 185 ? -3.380 3.579 15.645 1.00 95.69 185 GLU A O 1
ATOM 1421 N N . SER A 1 186 ? -4.083 3.525 13.503 1.00 96.94 186 SER A N 1
ATOM 1422 C CA . SER A 1 186 ? -5.413 2.960 13.772 1.00 96.94 186 SER A CA 1
ATOM 1423 C C . SER A 1 186 ? -5.328 1.519 14.265 1.00 96.94 186 SER A C 1
ATOM 1425 O O . SER A 1 186 ? -5.881 1.191 15.314 1.00 96.94 186 SER A O 1
ATOM 1427 N N . LEU A 1 187 ? -4.559 0.679 13.563 1.00 96.25 187 LEU A N 1
ATOM 1428 C CA . LEU A 1 187 ? -4.274 -0.704 13.950 1.00 96.25 187 LEU A CA 1
ATOM 1429 C C . LEU A 1 187 ? -3.677 -0.770 15.361 1.00 96.25 187 LEU A C 1
ATOM 1431 O O . LEU A 1 187 ? -4.082 -1.607 16.169 1.00 96.25 187 LEU A O 1
ATOM 1435 N N . TRP A 1 188 ? -2.755 0.138 15.691 1.00 94.38 188 TRP A N 1
ATOM 1436 C CA . TRP A 1 188 ? -2.132 0.200 17.010 1.00 94.38 188 TRP A CA 1
ATOM 1437 C C . TRP A 1 188 ? -3.127 0.528 18.124 1.00 94.38 188 TRP A C 1
ATOM 1439 O O . TRP A 1 188 ? -3.142 -0.160 19.145 1.00 94.38 188 TRP A O 1
ATOM 1449 N N . ASP A 1 189 ? -3.967 1.553 17.961 1.00 95.50 189 ASP A N 1
ATOM 1450 C CA . ASP A 1 189 ? -4.957 1.919 18.981 1.00 95.50 189 ASP A CA 1
ATOM 1451 C C . ASP A 1 189 ? -6.092 0.873 19.083 1.00 95.50 189 ASP A C 1
ATOM 1453 O O . ASP A 1 189 ? -6.555 0.587 20.192 1.00 95.50 189 ASP A O 1
ATOM 1457 N N . VAL A 1 190 ? -6.472 0.210 17.982 1.00 94.88 190 VAL A N 1
ATOM 1458 C CA . VAL A 1 190 ? -7.375 -0.958 17.988 1.00 94.88 190 VAL A CA 1
ATOM 1459 C C . VAL A 1 190 ? -6.769 -2.131 18.760 1.00 94.88 190 VAL A C 1
ATOM 1461 O O . VAL A 1 190 ? -7.418 -2.687 19.653 1.00 94.88 190 VAL A O 1
ATOM 1464 N N . ALA A 1 191 ? -5.514 -2.485 18.478 1.00 90.75 191 ALA A N 1
ATOM 1465 C CA . ALA A 1 191 ? -4.789 -3.528 19.196 1.00 90.75 191 ALA A CA 1
ATOM 1466 C C . ALA A 1 191 ? -4.652 -3.176 20.684 1.00 90.75 191 ALA A C 1
ATOM 1468 O O . ALA A 1 191 ? -4.946 -3.988 21.563 1.00 90.75 191 ALA A O 1
ATOM 1469 N N . ARG A 1 192 ? -4.282 -1.932 20.994 1.00 89.62 192 ARG A N 1
ATOM 1470 C CA . ARG A 1 192 ? -4.189 -1.414 22.361 1.00 89.62 192 ARG A CA 1
ATOM 1471 C C . ARG A 1 192 ? -5.521 -1.524 23.096 1.00 89.62 192 ARG A C 1
ATOM 1473 O O . ARG A 1 192 ? -5.515 -1.953 24.254 1.00 89.62 192 ARG A O 1
ATOM 1480 N N . ARG A 1 193 ? -6.648 -1.218 22.446 1.00 90.88 193 ARG A N 1
ATOM 1481 C CA . ARG A 1 193 ? -7.982 -1.461 23.007 1.00 90.88 193 ARG A CA 1
ATOM 1482 C C . ARG A 1 193 ? -8.200 -2.948 23.281 1.00 90.88 193 ARG A C 1
ATOM 1484 O O . ARG A 1 193 ? -8.445 -3.304 24.430 1.00 90.88 193 ARG A O 1
ATOM 1491 N N . LYS A 1 194 ? -8.031 -3.812 22.273 1.00 87.00 194 LYS A N 1
ATOM 1492 C CA . LYS A 1 194 ? -8.250 -5.270 22.366 1.00 87.00 194 LYS A CA 1
ATOM 1493 C C . LYS A 1 194 ? -7.416 -5.936 23.474 1.00 87.00 194 LYS A C 1
ATOM 1495 O O . LYS A 1 194 ? -7.933 -6.748 24.238 1.00 87.00 194 LYS A O 1
ATOM 1500 N N . TYR A 1 195 ? -6.127 -5.607 23.577 1.00 83.19 195 TYR A N 1
ATOM 1501 C CA . TYR A 1 195 ? -5.196 -6.295 24.482 1.00 83.19 195 TYR A CA 1
ATOM 1502 C C . TYR A 1 195 ? -5.031 -5.619 25.853 1.00 83.19 195 TYR A C 1
ATOM 1504 O O . TYR A 1 195 ? -4.620 -6.288 26.805 1.00 83.19 195 TYR A O 1
ATOM 1512 N N . THR A 1 196 ? -5.346 -4.323 25.991 1.00 83.88 196 THR A N 1
ATOM 1513 C CA . THR A 1 196 ? -5.135 -3.571 27.250 1.00 83.88 196 THR A CA 1
ATOM 1514 C C . THR A 1 196 ? -6.380 -2.893 27.825 1.00 83.88 196 THR A C 1
ATOM 1516 O O . THR A 1 196 ? -6.289 -2.330 28.915 1.00 83.88 196 THR A O 1
ATOM 1519 N N . GLY A 1 197 ? -7.523 -2.928 27.131 1.00 86.50 197 GLY A N 1
ATOM 1520 C CA . GLY A 1 197 ? -8.769 -2.292 27.577 1.00 86.50 197 GLY A CA 1
ATOM 1521 C C . GLY A 1 197 ? -8.717 -0.760 27.617 1.00 86.50 197 GLY A C 1
ATOM 1522 O O . GLY A 1 197 ? -9.550 -0.134 28.265 1.00 86.50 197 GLY A O 1
ATOM 1523 N N . LYS A 1 198 ? -7.723 -0.136 26.969 1.00 89.06 198 LYS A N 1
ATOM 1524 C CA . LYS A 1 198 ? -7.561 1.324 26.932 1.00 89.06 198 LYS A CA 1
ATOM 1525 C C . LYS A 1 198 ? -8.209 1.904 25.682 1.00 89.06 198 LYS A C 1
ATOM 1527 O O . LYS A 1 198 ? -7.956 1.415 24.586 1.00 89.06 198 LYS A O 1
ATOM 1532 N N . SER A 1 199 ? -8.984 2.973 25.853 1.00 93.69 199 SER A N 1
ATOM 1533 C CA . SER A 1 199 ? -9.479 3.782 24.738 1.00 93.69 199 SER A CA 1
ATOM 1534 C C . SER A 1 199 ? -8.322 4.353 23.914 1.00 93.69 199 SER A C 1
ATOM 1536 O O . SER A 1 199 ? -7.230 4.605 24.436 1.00 93.69 199 SER A O 1
ATOM 1538 N N . GLY A 1 200 ? -8.598 4.600 22.642 1.00 95.38 200 GLY A N 1
ATOM 1539 C CA . GLY A 1 200 ? -7.683 5.206 21.688 1.00 95.38 200 GLY A CA 1
ATOM 1540 C C . GLY A 1 200 ? -8.466 5.942 20.609 1.00 95.38 200 GLY A C 1
ATOM 1541 O O . GLY A 1 200 ? -9.469 6.603 20.885 1.00 95.38 200 GLY A O 1
ATOM 1542 N N . SER A 1 201 ? -8.018 5.806 19.371 1.00 96.75 201 SER A N 1
ATOM 1543 C CA . SER A 1 201 ? -8.588 6.472 18.208 1.00 96.75 201 SER A CA 1
ATOM 1544 C C . SER A 1 201 ? -8.284 5.716 16.923 1.00 96.75 201 SER A C 1
ATOM 1546 O O . SER A 1 201 ? -7.305 4.984 16.857 1.00 96.75 201 SER A O 1
ATOM 1548 N N . ILE A 1 202 ? -9.083 5.944 15.890 1.00 97.19 202 ILE A N 1
ATOM 1549 C CA . ILE A 1 202 ? -8.822 5.441 14.539 1.00 97.19 202 ILE A CA 1
ATOM 1550 C C . ILE A 1 202 ? -8.782 6.596 13.543 1.00 97.19 202 ILE A C 1
ATOM 1552 O O . ILE A 1 202 ? -9.209 7.715 13.839 1.00 97.19 202 ILE A O 1
ATOM 1556 N N . ARG A 1 203 ? -8.278 6.311 12.349 1.00 95.69 203 ARG A N 1
ATOM 1557 C CA . ARG A 1 203 ? -8.348 7.174 11.176 1.00 95.69 203 ARG A CA 1
ATOM 1558 C C . ARG A 1 203 ? -9.466 6.677 10.272 1.00 95.69 203 ARG A C 1
ATOM 1560 O O . ARG A 1 203 ? -9.465 5.510 9.885 1.00 95.69 203 ARG A O 1
ATOM 1567 N N . GLN A 1 204 ? -10.402 7.558 9.938 1.00 94.44 204 GLN A N 1
ATOM 1568 C CA . GLN A 1 204 ? -11.353 7.311 8.861 1.00 94.44 204 GLN A CA 1
ATOM 1569 C C . GLN A 1 204 ? -10.604 7.493 7.537 1.00 94.44 204 GLN A C 1
ATOM 1571 O O . GLN A 1 204 ? -10.327 8.619 7.130 1.00 94.44 204 GLN A O 1
ATOM 1576 N N . MET A 1 205 ? -10.207 6.383 6.917 1.00 94.81 205 MET A N 1
ATOM 1577 C CA . MET A 1 205 ? -9.524 6.376 5.626 1.00 94.81 205 MET A CA 1
ATOM 1578 C C . MET A 1 205 ? -10.555 6.165 4.526 1.00 94.81 205 MET A C 1
ATOM 1580 O O . MET A 1 205 ? -10.876 5.027 4.208 1.00 94.81 205 MET A O 1
ATOM 1584 N N . LYS A 1 206 ? -11.098 7.256 3.988 1.00 93.94 206 LYS A N 1
ATOM 1585 C CA . LYS A 1 206 ? -12.108 7.191 2.926 1.00 93.94 206 LYS A CA 1
ATOM 1586 C C . LYS A 1 206 ? -11.539 6.565 1.658 1.00 93.94 206 LYS A C 1
ATOM 1588 O O . LYS A 1 206 ? -10.338 6.700 1.389 1.00 93.94 206 LYS A O 1
ATOM 1593 N N . LYS A 1 207 ? -12.402 5.968 0.834 1.00 93.75 207 LYS A N 1
ATOM 1594 C CA . LYS A 1 207 ? -12.028 5.447 -0.484 1.00 93.75 207 LYS A CA 1
ATOM 1595 C C . LYS A 1 207 ? -11.369 6.528 -1.341 1.00 93.75 207 LYS A C 1
ATOM 1597 O O . LYS A 1 207 ? -10.268 6.313 -1.842 1.00 93.75 207 LYS A O 1
ATOM 1602 N N . SER A 1 208 ? -11.957 7.727 -1.376 1.00 91.19 208 SER A N 1
ATOM 1603 C CA . SER A 1 208 ? -11.421 8.885 -2.107 1.00 91.19 208 SER A CA 1
ATOM 1604 C C . SER A 1 208 ? -10.018 9.306 -1.645 1.00 91.19 208 SER A C 1
ATOM 1606 O O . SER A 1 208 ? -9.202 9.726 -2.462 1.00 91.19 208 SER A O 1
ATOM 1608 N N . THR A 1 209 ? -9.690 9.159 -0.354 1.00 91.56 209 THR A N 1
ATOM 1609 C CA . THR A 1 209 ? -8.346 9.461 0.168 1.00 91.56 209 THR A CA 1
ATOM 1610 C C . THR A 1 209 ? -7.305 8.482 -0.375 1.00 91.56 209 THR A C 1
ATOM 1612 O O . THR A 1 209 ? -6.204 8.896 -0.745 1.00 91.56 209 THR A O 1
ATOM 1615 N N . ALA A 1 210 ? -7.643 7.189 -0.429 1.00 93.06 210 ALA A N 1
ATOM 1616 C CA . ALA A 1 210 ? -6.780 6.169 -1.015 1.00 93.06 210 ALA A CA 1
ATOM 1617 C C . ALA A 1 210 ? -6.651 6.368 -2.534 1.00 93.06 210 ALA A C 1
ATOM 1619 O O . ALA A 1 210 ? -5.537 6.386 -3.052 1.00 93.06 210 ALA A O 1
ATOM 1620 N N . GLU A 1 211 ? -7.762 6.607 -3.234 1.00 92.62 211 GLU A N 1
ATOM 1621 C CA . GLU A 1 211 ? -7.780 6.884 -4.676 1.00 92.62 211 GLU A CA 1
ATOM 1622 C C . GLU A 1 211 ? -6.933 8.111 -5.042 1.00 92.62 211 GLU A C 1
ATOM 1624 O O . GLU A 1 211 ? -6.147 8.032 -5.982 1.00 92.62 211 GLU A O 1
ATOM 1629 N N . LEU A 1 212 ? -6.980 9.201 -4.267 1.00 90.81 212 LEU A N 1
ATOM 1630 C CA . LEU A 1 212 ? -6.137 10.376 -4.512 1.00 90.81 212 LEU A CA 1
ATOM 1631 C C . LEU A 1 212 ? -4.639 10.060 -4.375 1.00 90.81 212 LEU A C 1
ATOM 1633 O O . LEU A 1 212 ? -3.842 10.476 -5.217 1.00 90.81 212 LEU A O 1
ATOM 1637 N N . ALA A 1 213 ? -4.250 9.295 -3.350 1.00 90.69 213 ALA A N 1
ATOM 1638 C CA . ALA A 1 213 ? -2.857 8.901 -3.138 1.00 90.69 213 ALA A CA 1
ATOM 1639 C C . ALA A 1 213 ? -2.340 7.886 -4.174 1.00 90.69 213 ALA A C 1
ATOM 1641 O O . ALA A 1 213 ? -1.142 7.869 -4.456 1.00 90.69 213 ALA A O 1
ATOM 1642 N N . ILE A 1 214 ? -3.217 7.050 -4.741 1.00 91.25 214 ILE A N 1
ATOM 1643 C CA . ILE A 1 214 ? -2.854 6.048 -5.753 1.00 91.25 214 ILE A CA 1
ATOM 1644 C C . ILE A 1 214 ? -2.904 6.652 -7.167 1.00 91.25 214 ILE A C 1
ATOM 1646 O O . ILE A 1 214 ? -1.976 6.442 -7.943 1.00 91.25 214 ILE A O 1
ATOM 1650 N N . TYR A 1 215 ? -3.941 7.413 -7.517 1.00 89.88 215 TYR A N 1
ATOM 1651 C CA . TYR A 1 215 ? -4.235 7.813 -8.899 1.00 89.88 215 TYR A CA 1
ATOM 1652 C C . TYR A 1 215 ? -4.031 9.304 -9.192 1.00 89.88 215 TYR A C 1
ATOM 1654 O O . TYR A 1 215 ? -3.706 9.634 -10.329 1.00 89.88 215 TYR A O 1
ATOM 1662 N N . GLY A 1 216 ? -4.147 10.205 -8.207 1.00 86.38 216 GLY A N 1
ATOM 1663 C CA . GLY A 1 216 ? -4.064 11.659 -8.437 1.00 86.38 216 GLY A CA 1
ATOM 1664 C C . GLY A 1 216 ? -2.763 12.103 -9.118 1.00 86.38 216 GLY A C 1
ATOM 1665 O O . GLY A 1 216 ? -2.783 12.781 -10.145 1.00 86.38 216 GLY A O 1
ATOM 1666 N N . VAL A 1 217 ? -1.623 11.615 -8.619 1.00 78.69 217 VAL A N 1
ATOM 1667 C CA . VAL A 1 217 ? -0.294 11.887 -9.206 1.00 78.69 217 VAL A CA 1
ATOM 1668 C C . VAL A 1 217 ? -0.138 11.259 -10.602 1.00 78.69 217 VAL A C 1
ATOM 1670 O O . VAL A 1 217 ? 0.649 11.741 -11.412 1.00 78.69 217 VAL A O 1
ATOM 1673 N N . LEU A 1 218 ? -0.888 10.194 -10.919 1.00 81.44 218 LEU A N 1
ATOM 1674 C CA . LEU A 1 218 ? -0.880 9.590 -12.257 1.00 81.44 218 LEU A CA 1
ATOM 1675 C C . LEU A 1 218 ? -1.677 10.440 -13.253 1.00 81.44 218 LEU A C 1
ATOM 1677 O O . LEU A 1 218 ? -1.201 10.646 -14.364 1.00 81.44 218 LEU A O 1
ATOM 1681 N N . THR A 1 219 ? -2.833 10.985 -12.855 1.00 78.69 219 THR A N 1
ATOM 1682 C CA . THR A 1 219 ? -3.665 11.837 -13.728 1.00 78.69 219 THR A CA 1
ATOM 1683 C C . THR A 1 219 ? -3.004 13.158 -14.124 1.00 78.69 219 THR A C 1
ATOM 1685 O O . THR A 1 219 ? -3.304 13.692 -15.188 1.00 78.69 219 THR A O 1
ATOM 1688 N N . GLU A 1 220 ? -2.074 13.671 -13.315 1.00 74.88 220 GLU A N 1
ATOM 1689 C CA . GLU A 1 220 ? -1.270 14.857 -13.651 1.00 74.88 220 GLU A CA 1
ATOM 1690 C C . GLU A 1 220 ? 0.002 14.517 -14.455 1.00 74.88 220 GLU A C 1
ATOM 1692 O O . GLU A 1 220 ? 0.677 15.407 -14.980 1.00 74.88 220 GLU A O 1
ATOM 1697 N N . SER A 1 221 ? 0.349 13.231 -14.578 1.00 75.88 221 SER A N 1
ATOM 1698 C CA . SER A 1 221 ? 1.577 12.790 -15.235 1.00 75.88 221 SER A CA 1
ATOM 1699 C C . SER A 1 221 ? 1.378 12.570 -16.741 1.00 75.88 221 SER A C 1
ATOM 1701 O O . SER A 1 221 ? 0.484 11.828 -17.141 1.00 75.88 221 SER A O 1
ATOM 1703 N N . PRO A 1 222 ? 2.265 13.083 -17.616 1.00 73.56 222 PRO A N 1
ATOM 1704 C CA . PRO A 1 222 ? 2.260 12.740 -19.043 1.00 73.56 222 PRO A CA 1
ATOM 1705 C C . PRO A 1 222 ? 2.815 11.326 -19.327 1.00 73.56 222 PRO A C 1
ATOM 1707 O O . PRO A 1 222 ? 3.058 10.975 -20.483 1.00 73.56 222 PRO A O 1
ATOM 1710 N N . ASN A 1 223 ? 3.086 10.528 -18.289 1.00 83.50 223 ASN A N 1
ATOM 1711 C CA . ASN A 1 223 ? 3.776 9.248 -18.384 1.00 83.50 223 ASN A CA 1
ATOM 1712 C C . ASN A 1 223 ? 2.792 8.093 -18.563 1.00 83.50 223 ASN A C 1
ATOM 1714 O O . ASN A 1 223 ? 2.138 7.663 -17.617 1.00 83.50 223 ASN A O 1
ATOM 1718 N N . VAL A 1 224 ? 2.760 7.538 -19.774 1.00 83.25 224 VAL A N 1
ATOM 1719 C CA . VAL A 1 224 ? 1.948 6.355 -20.097 1.00 83.25 224 VAL A CA 1
ATOM 1720 C C . VAL A 1 224 ? 2.622 5.070 -19.604 1.00 83.25 224 VAL A C 1
ATOM 1722 O O . VAL A 1 224 ? 1.943 4.120 -19.230 1.00 83.25 224 VAL A O 1
ATOM 1725 N N . ILE A 1 225 ? 3.961 5.024 -19.589 1.00 87.31 225 ILE A N 1
ATOM 1726 C CA . ILE A 1 225 ? 4.733 3.851 -19.160 1.00 87.31 225 ILE A CA 1
ATOM 1727 C C . ILE A 1 225 ? 5.453 4.131 -17.840 1.00 87.31 225 ILE A C 1
ATOM 1729 O O . ILE A 1 225 ? 6.308 5.017 -17.750 1.00 87.31 225 ILE A O 1
ATOM 1733 N N . GLY A 1 226 ? 5.155 3.315 -16.827 1.00 86.81 226 GLY A N 1
ATOM 1734 C CA . GLY A 1 226 ? 5.790 3.363 -15.512 1.00 86.81 226 GLY A CA 1
ATOM 1735 C C . GLY A 1 226 ? 7.011 2.455 -15.374 1.00 86.81 226 GLY A C 1
ATOM 1736 O O . GLY A 1 226 ? 7.859 2.706 -14.518 1.00 86.81 226 GLY A O 1
ATOM 1737 N N . THR A 1 227 ? 7.138 1.390 -16.173 1.00 91.19 227 THR A N 1
ATOM 1738 C CA . THR A 1 227 ? 8.354 0.553 -16.201 1.00 91.19 227 THR A CA 1
ATOM 1739 C C . THR A 1 227 ? 8.590 -0.058 -17.577 1.00 91.19 227 THR A C 1
ATOM 1741 O O . THR A 1 227 ? 7.674 -0.607 -18.185 1.00 91.19 227 THR A O 1
ATOM 1744 N N . ILE A 1 228 ? 9.837 0.009 -18.040 1.00 91.88 228 ILE A N 1
ATOM 1745 C CA . ILE A 1 228 ? 10.332 -0.622 -19.266 1.00 91.88 228 ILE A CA 1
ATOM 1746 C C . ILE A 1 228 ? 11.327 -1.703 -18.854 1.00 91.88 228 ILE A C 1
ATOM 1748 O O . ILE A 1 228 ? 12.380 -1.365 -18.319 1.00 91.88 228 ILE A O 1
ATOM 1752 N N . THR A 1 229 ? 11.039 -2.973 -19.128 1.00 92.75 229 THR A N 1
ATOM 1753 C CA . THR A 1 229 ? 11.980 -4.086 -18.925 1.00 92.75 229 THR A CA 1
ATOM 1754 C C . THR A 1 229 ? 12.494 -4.567 -20.273 1.00 92.75 229 THR A C 1
ATOM 1756 O O . THR A 1 229 ? 11.725 -4.752 -21.211 1.00 92.75 229 THR A O 1
ATOM 1759 N N . MET A 1 230 ? 13.796 -4.799 -20.380 1.00 92.38 230 MET A N 1
ATOM 1760 C CA . MET A 1 230 ? 14.474 -5.173 -21.615 1.00 92.38 230 MET A CA 1
ATOM 1761 C C . MET A 1 230 ? 15.358 -6.398 -21.371 1.00 92.38 230 MET A C 1
ATOM 1763 O O . MET A 1 230 ? 16.146 -6.408 -20.425 1.00 92.38 230 MET A O 1
ATOM 1767 N N . GLU A 1 231 ? 15.248 -7.433 -22.206 1.00 91.50 231 GLU A N 1
ATOM 1768 C CA . GLU A 1 231 ? 16.212 -8.542 -22.200 1.00 91.50 231 GLU A CA 1
ATOM 1769 C C . GLU A 1 231 ? 17.591 -8.037 -22.650 1.00 91.50 231 GLU A C 1
ATOM 1771 O O . GLU A 1 231 ? 17.695 -7.288 -23.622 1.00 91.50 231 GLU A O 1
ATOM 1776 N N . MET A 1 232 ? 18.664 -8.422 -21.955 1.00 88.62 232 MET A N 1
ATOM 1777 C CA . MET A 1 232 ? 20.001 -7.972 -22.345 1.00 88.62 232 MET A CA 1
ATOM 1778 C C . MET A 1 232 ? 20.404 -8.590 -23.698 1.00 88.62 232 MET A C 1
ATOM 1780 O O . MET A 1 232 ? 20.365 -9.818 -23.834 1.00 88.62 232 MET A O 1
ATOM 1784 N N . PRO A 1 233 ? 20.811 -7.778 -24.697 1.00 85.38 233 PRO A N 1
ATOM 1785 C CA . PRO A 1 233 ? 21.177 -8.273 -26.020 1.00 85.38 233 PRO A CA 1
ATOM 1786 C C . PRO A 1 233 ? 22.358 -9.243 -25.949 1.00 85.38 233 PRO A C 1
ATOM 1788 O O . PRO A 1 233 ? 23.350 -8.996 -25.259 1.00 85.38 233 PRO A O 1
ATOM 1791 N N . LYS A 1 234 ? 22.263 -10.344 -26.698 1.00 84.31 234 LYS A N 1
ATOM 1792 C CA . LYS A 1 234 ? 23.291 -11.390 -26.758 1.00 84.31 234 LYS A CA 1
ATOM 1793 C C . LYS A 1 234 ? 24.089 -11.252 -28.048 1.00 84.31 234 LYS A C 1
ATOM 1795 O O . LYS A 1 234 ? 23.511 -11.188 -29.130 1.00 84.31 234 LYS A O 1
ATOM 1800 N N . LEU A 1 235 ? 25.413 -11.212 -27.914 1.00 84.56 235 LEU A N 1
ATOM 1801 C CA . LEU A 1 235 ? 26.345 -11.250 -29.036 1.00 84.56 235 LEU A CA 1
ATOM 1802 C C . LEU A 1 235 ? 26.574 -12.709 -29.449 1.00 84.56 235 LEU A C 1
ATOM 1804 O O . LEU A 1 235 ? 26.963 -13.537 -28.623 1.00 84.56 235 LEU A O 1
ATOM 1808 N N . LYS A 1 236 ? 26.342 -13.023 -30.722 1.00 82.88 236 LYS A N 1
ATOM 1809 C CA . LYS A 1 236 ? 26.617 -14.339 -31.306 1.00 82.88 236 LYS A CA 1
ATOM 1810 C C . LYS A 1 236 ? 28.087 -14.485 -31.683 1.00 82.88 236 LYS A C 1
ATOM 1812 O O . LYS A 1 236 ? 28.819 -13.509 -31.828 1.00 82.88 236 LYS A O 1
ATOM 1817 N N . ALA A 1 237 ? 28.506 -15.729 -31.908 1.00 87.56 237 ALA A N 1
ATOM 1818 C CA . ALA A 1 237 ? 29.860 -16.055 -32.357 1.00 87.56 237 ALA A CA 1
ATOM 1819 C C . ALA A 1 237 ? 30.219 -15.461 -33.739 1.00 87.56 237 ALA A C 1
ATOM 1821 O O . ALA A 1 237 ? 31.399 -15.332 -34.049 1.00 87.56 237 ALA A O 1
ATOM 1822 N N . ASP A 1 238 ? 29.224 -15.084 -34.549 1.00 89.88 238 ASP A N 1
ATOM 1823 C CA . ASP A 1 238 ? 29.394 -14.389 -35.835 1.00 89.88 238 ASP A CA 1
ATOM 1824 C C . ASP A 1 238 ? 29.468 -12.850 -35.706 1.00 89.88 238 ASP A C 1
ATOM 1826 O O . ASP A 1 238 ? 29.607 -12.153 -36.709 1.00 89.88 238 ASP A O 1
ATOM 1830 N N . GLY A 1 239 ? 29.384 -12.311 -34.484 1.00 85.88 239 GLY A N 1
ATOM 1831 C CA . GLY A 1 239 ? 29.387 -10.874 -34.207 1.00 85.88 239 GLY A CA 1
ATOM 1832 C C . GLY A 1 239 ? 28.030 -10.178 -34.371 1.00 85.88 239 GLY A C 1
ATOM 1833 O O . GLY A 1 239 ? 27.943 -8.976 -34.125 1.00 85.88 239 GLY A O 1
ATOM 1834 N N . SER A 1 240 ? 26.968 -10.894 -34.753 1.00 87.50 240 SER A N 1
ATOM 1835 C CA . SER A 1 240 ? 25.609 -10.342 -34.789 1.00 87.50 240 SER A CA 1
ATOM 1836 C C . SER A 1 240 ? 24.970 -10.293 -33.395 1.00 87.50 240 SER A C 1
ATOM 1838 O O . SER A 1 240 ? 25.364 -11.016 -32.477 1.00 87.50 240 SER A O 1
ATOM 1840 N N . ILE A 1 241 ? 23.979 -9.417 -33.225 1.00 82.44 241 ILE A N 1
ATOM 1841 C CA . ILE A 1 241 ? 23.245 -9.232 -31.969 1.00 82.44 241 ILE A CA 1
ATOM 1842 C C . ILE A 1 241 ? 21.834 -9.806 -32.134 1.00 82.44 241 ILE A C 1
ATOM 1844 O O . ILE A 1 241 ? 21.180 -9.559 -33.148 1.00 82.44 241 ILE A O 1
ATOM 1848 N N . ASP A 1 242 ? 21.370 -10.581 -31.152 1.00 79.12 242 ASP A N 1
ATOM 1849 C CA . ASP A 1 242 ? 20.000 -11.103 -31.139 1.00 79.12 242 ASP A CA 1
ATOM 1850 C C . ASP A 1 242 ? 18.931 -10.015 -30.963 1.00 79.12 242 ASP A C 1
ATOM 1852 O O . ASP A 1 242 ? 19.170 -8.949 -30.392 1.00 79.12 242 ASP A O 1
ATOM 1856 N N . GLY A 1 243 ? 17.717 -10.321 -31.429 1.00 77.56 243 GLY A N 1
ATOM 1857 C CA . GLY A 1 243 ? 16.544 -9.486 -31.186 1.00 77.56 243 GLY A CA 1
ATOM 1858 C C . GLY A 1 243 ? 16.271 -9.325 -29.689 1.00 77.56 243 GLY A C 1
ATOM 1859 O O . GLY A 1 243 ? 16.402 -10.271 -28.913 1.00 77.56 243 GLY A O 1
ATOM 1860 N N . VAL A 1 244 ? 15.881 -8.117 -29.290 1.00 82.44 244 VAL A N 1
ATOM 1861 C CA . VAL A 1 244 ? 15.642 -7.757 -27.891 1.00 82.44 244 VAL A CA 1
ATOM 1862 C C . VAL A 1 244 ? 14.148 -7.795 -27.587 1.00 82.44 244 VAL A C 1
ATOM 1864 O O . VAL A 1 244 ? 13.349 -7.155 -28.270 1.00 82.44 244 VAL A O 1
ATOM 1867 N N . ASN A 1 245 ? 13.778 -8.526 -26.536 1.00 85.06 245 ASN A N 1
ATOM 1868 C CA . ASN A 1 245 ? 12.420 -8.530 -26.006 1.00 85.06 245 ASN A CA 1
ATOM 1869 C C . ASN A 1 245 ? 12.217 -7.349 -25.050 1.00 85.06 245 ASN A C 1
ATOM 1871 O O . ASN A 1 245 ? 13.036 -7.126 -24.154 1.00 85.06 245 ASN A O 1
ATOM 1875 N N . TYR A 1 246 ? 11.094 -6.651 -25.211 1.00 87.44 246 TYR A N 1
ATOM 1876 C CA . TYR A 1 246 ? 10.662 -5.557 -24.344 1.00 87.44 246 TYR A CA 1
ATOM 1877 C C . TYR A 1 246 ? 9.385 -5.942 -23.593 1.00 87.44 246 TYR A C 1
ATOM 1879 O O . TYR A 1 246 ? 8.502 -6.603 -24.140 1.00 87.44 246 TYR A O 1
ATOM 1887 N N . ASP A 1 247 ? 9.294 -5.504 -22.345 1.00 89.56 247 ASP A N 1
ATOM 1888 C CA . ASP A 1 247 ? 8.106 -5.533 -21.500 1.00 89.56 247 ASP A CA 1
ATOM 1889 C C . ASP A 1 247 ? 7.787 -4.089 -21.103 1.00 89.56 247 ASP A C 1
ATOM 1891 O O . ASP A 1 247 ? 8.681 -3.357 -20.670 1.00 89.56 247 ASP A O 1
ATOM 1895 N N . LEU A 1 248 ? 6.540 -3.662 -21.280 1.00 89.25 248 LEU A N 1
ATOM 1896 C CA . LEU A 1 248 ? 6.108 -2.287 -21.035 1.00 89.25 248 LEU A CA 1
ATOM 1897 C C . LEU A 1 248 ? 4.939 -2.320 -20.056 1.00 89.25 248 LEU A C 1
ATOM 1899 O O . LEU A 1 248 ? 3.846 -2.762 -20.406 1.00 89.25 248 LEU A O 1
ATOM 1903 N N . ARG A 1 249 ? 5.165 -1.846 -18.829 1.00 88.19 249 ARG A N 1
ATOM 1904 C CA . ARG A 1 249 ? 4.119 -1.735 -17.812 1.00 88.19 249 ARG A CA 1
ATOM 1905 C C . ARG A 1 249 ? 3.567 -0.315 -17.792 1.00 88.19 249 ARG A C 1
ATOM 1907 O O . ARG A 1 249 ? 4.294 0.624 -17.455 1.00 88.19 249 ARG A O 1
ATOM 1914 N N . GLY A 1 250 ? 2.290 -0.192 -18.145 1.00 85.50 250 GLY A N 1
ATOM 1915 C CA . GLY A 1 250 ? 1.541 1.061 -18.102 1.00 85.50 250 GLY A CA 1
ATOM 1916 C C . GLY A 1 250 ? 1.381 1.632 -16.692 1.00 85.50 250 GLY A C 1
ATOM 19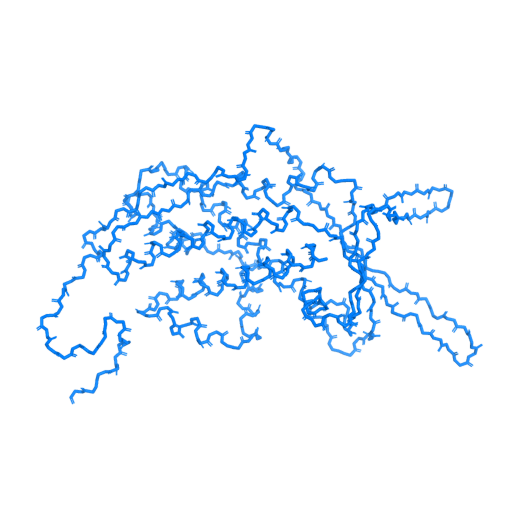17 O O . GLY A 1 250 ? 1.614 0.948 -15.687 1.00 85.50 250 GLY A O 1
ATOM 1918 N N . THR A 1 251 ? 1.000 2.903 -16.636 1.00 80.50 251 THR A N 1
ATOM 1919 C CA . THR A 1 251 ? 0.534 3.598 -15.433 1.00 80.50 251 THR A CA 1
ATOM 1920 C C . THR A 1 251 ? -0.836 4.185 -15.715 1.00 80.50 251 THR A C 1
ATOM 1922 O O . THR A 1 251 ? -0.937 5.248 -16.317 1.00 80.50 251 THR A O 1
ATOM 1925 N N . ASP A 1 252 ? -1.873 3.485 -15.264 1.00 78.62 252 ASP A N 1
ATOM 1926 C CA . ASP A 1 252 ? -3.264 3.789 -15.584 1.00 78.62 252 ASP A CA 1
ATOM 1927 C C . ASP A 1 252 ? -4.057 4.097 -14.304 1.00 78.62 252 ASP A C 1
ATOM 1929 O O . ASP A 1 252 ? -3.924 3.403 -13.291 1.00 78.62 252 ASP A O 1
ATOM 1933 N N . ALA A 1 253 ? -4.892 5.135 -14.357 1.00 84.00 253 ALA A N 1
ATOM 1934 C CA . ALA A 1 253 ? -5.972 5.355 -13.398 1.00 84.00 253 ALA A CA 1
ATOM 1935 C C . ALA A 1 253 ? -7.252 4.639 -13.886 1.00 84.00 253 ALA A C 1
ATOM 1937 O O . ALA A 1 253 ? -7.370 4.369 -15.085 1.00 84.00 253 ALA A O 1
ATOM 1938 N N . PRO A 1 254 ? -8.222 4.328 -13.004 1.00 85.00 254 PRO A N 1
ATOM 1939 C CA . PRO A 1 254 ? -9.509 3.776 -13.416 1.00 85.00 254 PRO A CA 1
ATOM 1940 C C . PRO A 1 254 ? -10.226 4.683 -14.425 1.00 85.00 254 PRO A C 1
ATOM 1942 O O . PRO A 1 254 ? -10.156 5.910 -14.335 1.00 85.00 254 PRO A O 1
ATOM 1945 N N . GLU A 1 255 ? -10.946 4.084 -15.374 1.00 80.69 255 GLU A N 1
ATOM 1946 C CA . GLU A 1 255 ? -11.740 4.835 -16.350 1.00 80.69 255 GLU A CA 1
ATOM 1947 C C . GLU A 1 255 ? -12.785 5.708 -15.634 1.00 80.69 255 GLU A C 1
ATOM 1949 O O . GLU A 1 255 ? -13.539 5.225 -14.790 1.00 80.69 255 GLU A O 1
ATOM 1954 N N . GLY A 1 256 ? -12.812 7.005 -15.957 1.00 78.62 256 GLY A N 1
ATOM 1955 C CA . GLY A 1 256 ? -13.702 7.977 -15.316 1.00 78.62 256 GLY A CA 1
ATOM 1956 C C . GLY A 1 256 ? -13.261 8.463 -13.930 1.00 78.62 256 GLY A C 1
ATOM 1957 O O . GLY A 1 256 ? -14.039 9.153 -13.276 1.00 78.62 256 GLY A O 1
ATOM 1958 N N . TYR A 1 257 ? -12.046 8.142 -13.466 1.00 83.94 257 TYR A N 1
ATOM 1959 C CA . TYR A 1 257 ? -11.490 8.770 -12.264 1.00 83.94 257 TYR A CA 1
ATOM 1960 C C . TYR A 1 257 ? -11.168 10.252 -12.522 1.00 83.94 257 TYR A C 1
ATOM 1962 O O . TYR A 1 257 ? -10.295 10.578 -13.328 1.00 83.94 257 TYR A O 1
ATOM 1970 N N . GLU A 1 258 ? -11.844 11.141 -11.794 1.00 81.00 258 GLU A N 1
ATOM 1971 C CA . GLU A 1 258 ? -11.552 12.575 -11.742 1.00 81.00 258 GLU A CA 1
ATOM 1972 C C . GLU A 1 258 ? -11.104 12.939 -10.312 1.00 81.00 258 GLU A C 1
ATOM 1974 O O . GLU A 1 258 ? -11.847 12.672 -9.363 1.00 81.00 258 GLU A O 1
ATOM 1979 N N . PRO A 1 259 ? -9.903 13.517 -10.110 1.00 75.75 259 PRO A N 1
ATOM 1980 C CA . PRO A 1 259 ? -9.463 13.936 -8.783 1.00 75.75 259 PRO A CA 1
ATOM 1981 C C . PRO A 1 259 ? -10.284 15.139 -8.297 1.00 75.75 259 PRO A C 1
ATOM 1983 O O . PRO A 1 259 ? -10.412 16.133 -9.011 1.00 75.75 259 PRO A O 1
ATOM 1986 N N . ASP A 1 260 ? -10.793 15.084 -7.063 1.00 74.75 260 ASP A N 1
ATOM 1987 C CA . ASP A 1 260 ? -11.433 16.238 -6.418 1.00 74.75 260 ASP A CA 1
ATOM 1988 C C . ASP A 1 260 ? -10.364 17.306 -6.096 1.00 74.75 260 ASP A C 1
ATOM 1990 O O . ASP A 1 260 ? -9.511 17.072 -5.231 1.00 74.75 260 ASP A O 1
ATOM 1994 N N . PRO A 1 261 ? -10.391 18.490 -6.744 1.00 63.09 261 PRO A N 1
ATOM 1995 C CA . PRO A 1 261 ? -9.367 19.519 -6.567 1.00 63.09 261 PRO A CA 1
ATOM 1996 C C . PRO A 1 261 ? -9.404 20.198 -5.187 1.00 63.09 261 PRO A C 1
ATOM 1998 O O . PRO A 1 261 ? -8.517 20.995 -4.878 1.00 63.09 261 PRO A O 1
ATOM 2001 N N . GLY A 1 262 ? -10.424 19.933 -4.362 1.00 62.25 262 GLY A N 1
ATOM 2002 C CA . GLY A 1 262 ? -10.513 20.409 -2.981 1.00 62.25 262 GLY A CA 1
ATOM 2003 C C . GLY A 1 262 ? -9.958 19.438 -1.933 1.00 62.25 262 GLY A C 1
ATOM 2004 O O . GLY A 1 262 ? -9.775 19.845 -0.784 1.00 62.25 262 GLY A O 1
ATOM 2005 N N . PHE A 1 263 ? -9.701 18.177 -2.291 1.00 62.75 263 PHE A N 1
ATOM 2006 C CA . PHE A 1 263 ? -9.423 17.105 -1.332 1.00 62.75 263 PHE A CA 1
ATOM 2007 C C . PHE A 1 263 ? -7.926 16.982 -1.006 1.00 62.75 263 PHE A C 1
ATOM 2009 O O . PHE A 1 263 ? -7.088 16.983 -1.907 1.00 62.75 263 PHE A O 1
ATOM 2016 N N . GLN A 1 264 ? -7.558 16.832 0.273 1.00 69.69 264 GLN A N 1
ATOM 2017 C CA . GLN A 1 264 ? -6.159 16.642 0.670 1.00 69.69 264 G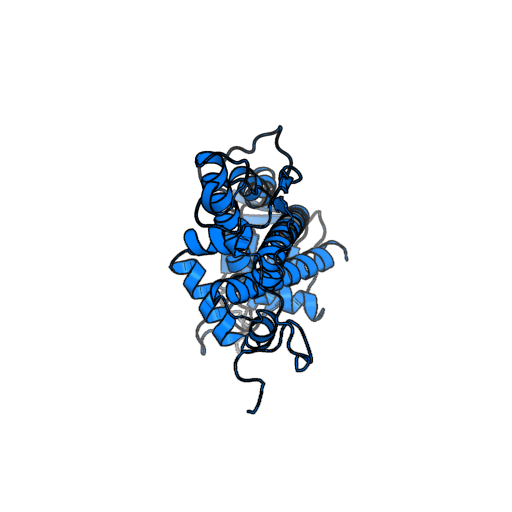LN A CA 1
ATOM 2018 C C . GLN A 1 264 ? -5.902 15.234 1.212 1.00 69.69 264 GLN A C 1
ATOM 2020 O O . GLN A 1 264 ? -6.657 14.687 2.006 1.00 69.69 264 GLN A O 1
ATOM 2025 N N . ILE A 1 265 ? -4.739 14.664 0.885 1.00 67.62 265 ILE A N 1
ATOM 2026 C CA . ILE A 1 265 ? -4.282 13.357 1.411 1.00 67.62 265 ILE A CA 1
ATOM 2027 C C . ILE A 1 265 ? -4.130 13.386 2.954 1.00 67.62 265 ILE A C 1
ATOM 2029 O O . ILE A 1 265 ? -4.125 12.352 3.623 1.00 67.62 265 ILE A O 1
ATOM 2033 N N . ALA A 1 266 ? -4.055 14.583 3.546 1.00 64.44 266 ALA A N 1
ATOM 2034 C CA . ALA A 1 266 ? -4.082 14.800 4.990 1.00 64.44 266 ALA A CA 1
ATOM 2035 C C . ALA A 1 266 ? -5.455 14.521 5.647 1.00 64.44 266 ALA A C 1
ATOM 2037 O O . ALA A 1 266 ? -5.495 14.303 6.865 1.00 64.44 266 ALA A O 1
ATOM 2038 N N . ASP A 1 267 ? -6.545 14.485 4.872 1.00 73.75 267 ASP A N 1
ATOM 2039 C CA . ASP A 1 267 ? -7.929 14.346 5.339 1.00 73.75 267 ASP A CA 1
ATOM 2040 C C . ASP A 1 267 ? -8.274 12.891 5.695 1.00 73.75 267 ASP A C 1
ATOM 2042 O O . ASP A 1 267 ? -9.082 12.212 5.066 1.00 73.75 267 ASP A O 1
ATOM 2046 N N . CYS A 1 268 ? -7.645 12.420 6.772 1.00 86.31 268 CYS A N 1
ATOM 2047 C CA . CYS A 1 268 ? -8.020 11.220 7.518 1.00 86.31 268 CYS A CA 1
ATOM 2048 C C . CYS A 1 268 ? -8.519 11.634 8.918 1.00 86.31 268 CYS A C 1
ATOM 2050 O O . CYS A 1 268 ? -7.707 11.686 9.865 1.00 86.31 268 CYS A O 1
ATOM 2052 N N . PRO A 1 269 ? -9.824 11.955 9.076 1.00 91.12 269 PRO A N 1
ATOM 2053 C CA . PRO A 1 269 ? -10.416 12.348 10.351 1.00 91.12 269 PRO A CA 1
ATOM 2054 C C . PRO A 1 269 ? -10.086 11.362 11.471 1.00 91.12 269 PRO A C 1
ATOM 2056 O O . PRO A 1 269 ? -10.074 10.144 11.278 1.00 91.12 269 PRO A O 1
ATOM 2059 N N . ARG A 1 270 ? -9.791 11.894 12.661 1.00 94.81 270 ARG A N 1
ATOM 2060 C CA . ARG A 1 270 ? -9.476 11.084 13.839 1.00 94.81 270 ARG A CA 1
ATOM 2061 C C . ARG A 1 270 ? -10.749 10.839 14.642 1.00 94.81 270 ARG A C 1
ATOM 2063 O O . ARG A 1 270 ? -11.268 11.763 15.262 1.00 94.81 270 ARG A O 1
ATOM 2070 N N . ILE A 1 271 ? -11.222 9.599 14.647 1.00 96.75 271 ILE A N 1
ATOM 2071 C CA . ILE A 1 271 ? -12.443 9.187 15.346 1.00 96.75 271 ILE A CA 1
ATOM 2072 C C . ILE A 1 271 ? -12.066 8.592 16.704 1.00 96.75 271 ILE A C 1
ATOM 2074 O O . ILE A 1 271 ? -11.105 7.827 16.814 1.00 96.75 271 ILE A O 1
ATOM 2078 N N . ASN A 1 272 ? -12.810 8.941 17.754 1.00 97.12 272 ASN A N 1
ATOM 2079 C CA . ASN A 1 272 ? -12.601 8.384 19.091 1.00 97.12 272 ASN A CA 1
ATOM 2080 C C . ASN A 1 272 ? -12.956 6.891 19.113 1.00 97.12 272 ASN A C 1
ATOM 2082 O O . ASN A 1 272 ? -14.051 6.516 18.707 1.00 97.12 272 ASN A O 1
ATOM 2086 N N . LEU A 1 273 ? -12.055 6.063 19.648 1.00 96.75 273 LEU A N 1
ATOM 2087 C CA . LEU A 1 273 ? -12.228 4.617 19.793 1.00 96.75 273 LEU A CA 1
ATOM 2088 C C . LEU A 1 273 ? -12.338 4.267 21.290 1.00 96.75 273 LEU A C 1
ATOM 2090 O O . LEU A 1 273 ? -11.321 3.981 21.934 1.00 96.75 273 LEU A O 1
ATOM 2094 N N . PRO A 1 274 ? -13.537 4.322 21.897 1.00 94.44 274 PRO A N 1
ATOM 2095 C CA . PRO A 1 274 ? -13.700 4.037 23.318 1.00 94.44 274 PRO A CA 1
ATOM 2096 C C . PRO A 1 274 ? -13.455 2.555 23.625 1.00 94.44 274 PRO A C 1
ATOM 2098 O O . PRO A 1 274 ? -13.747 1.675 22.814 1.00 94.44 274 PRO A O 1
ATOM 2101 N N . ALA A 1 275 ? -12.933 2.263 24.816 1.00 90.19 275 ALA A N 1
ATOM 2102 C CA . ALA A 1 275 ? -12.891 0.906 25.348 1.00 90.19 275 ALA A CA 1
ATOM 2103 C C . ALA A 1 275 ? -14.310 0.372 25.592 1.00 90.19 275 ALA A C 1
ATOM 2105 O O . ALA A 1 275 ? -15.137 1.053 26.200 1.00 90.19 275 ALA A O 1
ATOM 2106 N N . ARG A 1 276 ? -14.591 -0.857 25.150 1.00 86.50 276 ARG A N 1
ATOM 2107 C CA . ARG A 1 276 ? -15.880 -1.521 25.385 1.00 86.50 276 ARG A CA 1
ATOM 2108 C C . ARG A 1 276 ? -15.829 -2.286 26.699 1.00 86.50 276 ARG A C 1
ATOM 2110 O O . ARG A 1 276 ? -14.767 -2.739 27.123 1.00 86.50 276 ARG A O 1
ATOM 2117 N N . GLN A 1 277 ? -16.989 -2.555 27.297 1.00 78.81 277 GLN A N 1
ATOM 2118 C CA . GLN A 1 277 ? -17.064 -3.402 28.493 1.00 78.81 277 GLN A CA 1
ATOM 2119 C C . GLN A 1 277 ? -16.477 -4.809 28.248 1.00 78.81 277 GLN A C 1
ATOM 2121 O O . GLN A 1 277 ? -15.875 -5.376 29.154 1.00 78.81 277 GLN A O 1
ATOM 2126 N N . ARG A 1 278 ? -16.556 -5.334 27.010 1.00 80.31 278 ARG A N 1
ATOM 2127 C CA . ARG A 1 278 ? -15.918 -6.608 26.613 1.00 80.31 278 ARG A CA 1
ATOM 2128 C C . ARG A 1 278 ? -14.394 -6.547 26.439 1.00 80.31 278 ARG A C 1
ATOM 2130 O O . ARG A 1 278 ? -13.759 -7.593 26.393 1.00 80.31 278 ARG A O 1
ATOM 2137 N N . ASP A 1 279 ? -13.813 -5.350 26.367 1.00 78.94 279 ASP A N 1
ATOM 2138 C CA . ASP A 1 279 ? -12.359 -5.146 26.335 1.00 78.94 279 ASP A CA 1
ATOM 2139 C C . ASP A 1 279 ? -11.779 -4.960 27.760 1.00 78.94 279 ASP A C 1
ATOM 2141 O O . ASP A 1 279 ? -10.561 -4.979 27.957 1.00 78.94 279 ASP A O 1
ATOM 2145 N N . ALA A 1 280 ? -12.637 -4.794 28.779 1.00 67.56 280 ALA A N 1
ATOM 2146 C CA . ALA A 1 280 ? -12.235 -4.635 30.173 1.00 67.56 280 ALA A CA 1
ATOM 2147 C C . ALA A 1 280 ? -11.741 -5.969 30.760 1.00 67.56 280 ALA A C 1
ATOM 2149 O O . ALA A 1 280 ? -12.504 -6.779 31.289 1.00 67.56 280 ALA A O 1
ATOM 2150 N N . ARG A 1 281 ? -10.426 -6.201 30.688 1.00 63.03 281 ARG A N 1
ATOM 2151 C CA . ARG A 1 281 ? -9.790 -7.367 31.313 1.00 63.03 281 ARG A CA 1
ATOM 2152 C C . ARG A 1 281 ? -9.914 -7.288 32.836 1.00 63.03 281 ARG A C 1
ATOM 2154 O O . ARG A 1 281 ? -9.425 -6.343 33.453 1.00 63.03 281 ARG A O 1
ATOM 2161 N N . ILE A 1 282 ? -10.476 -8.329 33.454 1.00 52.34 282 ILE A N 1
ATOM 2162 C CA . ILE A 1 282 ? -10.353 -8.537 34.901 1.00 52.34 282 ILE A CA 1
ATOM 2163 C C . ILE A 1 282 ? -8.864 -8.738 35.199 1.00 52.34 282 ILE A C 1
ATOM 2165 O O . ILE A 1 282 ? -8.260 -9.735 34.790 1.00 52.34 282 ILE A O 1
ATOM 2169 N N . TYR A 1 283 ? -8.252 -7.781 35.896 1.00 51.22 283 TYR A N 1
ATOM 2170 C CA . TYR A 1 283 ? -6.878 -7.921 36.361 1.00 51.22 283 TYR A CA 1
ATOM 2171 C C . TYR A 1 283 ? -6.812 -9.098 37.334 1.00 51.22 283 TYR A C 1
ATOM 2173 O O . TYR A 1 283 ? -7.299 -9.020 38.458 1.00 51.22 283 TYR A O 1
ATOM 2181 N N . SER A 1 284 ? -6.212 -10.204 36.890 1.00 46.56 284 SER A N 1
ATOM 2182 C CA . SER A 1 284 ? -5.899 -11.322 37.776 1.00 46.56 284 SER A CA 1
ATOM 2183 C C . SER A 1 284 ? -5.044 -10.811 38.934 1.00 46.56 284 SER A C 1
ATOM 2185 O O . SER A 1 284 ? -3.936 -10.325 38.718 1.00 46.56 284 SER A O 1
ATOM 2187 N N . THR A 1 285 ? -5.561 -10.959 40.150 1.00 49.53 285 THR A N 1
ATOM 2188 C CA . THR A 1 285 ? -4.896 -10.627 41.418 1.00 49.53 285 THR A CA 1
ATOM 2189 C C . THR A 1 285 ? -3.792 -11.623 41.793 1.00 49.53 285 THR A C 1
ATOM 2191 O O . THR A 1 285 ? -3.201 -11.523 42.865 1.00 49.53 285 THR A O 1
ATOM 2194 N N . SER A 1 286 ? -3.497 -12.591 40.917 1.00 50.16 286 SER A N 1
ATOM 2195 C CA . SER A 1 286 ? -2.419 -13.559 41.097 1.00 50.16 286 SER A CA 1
ATOM 2196 C C . SER A 1 286 ? -1.052 -12.878 41.057 1.00 50.16 286 SER A C 1
ATOM 2198 O O . SER A 1 286 ? -0.677 -12.258 40.062 1.00 50.16 286 SER A O 1
ATOM 2200 N N . SER A 1 287 ? -0.258 -13.100 42.104 1.00 50.78 287 SER A N 1
ATOM 2201 C CA . SER A 1 287 ? 1.150 -12.697 42.187 1.00 50.78 287 SER A CA 1
ATOM 2202 C C . SER A 1 287 ? 2.076 -13.450 41.215 1.00 50.78 287 SER A C 1
ATOM 2204 O O . SER A 1 287 ? 3.261 -13.141 41.141 1.00 50.78 287 SER A O 1
ATOM 2206 N N . ARG A 1 288 ? 1.560 -14.422 40.444 1.00 49.22 288 ARG A N 1
ATOM 2207 C CA . ARG A 1 288 ? 2.320 -15.252 39.488 1.00 49.22 288 ARG A CA 1
ATOM 2208 C C . ARG A 1 288 ? 2.260 -14.749 38.034 1.00 49.22 288 ARG A C 1
ATOM 2210 O O . ARG A 1 288 ? 2.229 -15.550 37.100 1.00 49.22 288 ARG A O 1
ATOM 2217 N N . LYS A 1 289 ? 2.230 -13.433 37.804 1.00 47.44 289 LYS A N 1
ATOM 2218 C CA . LYS A 1 289 ? 2.374 -12.851 36.455 1.00 47.44 289 LYS A CA 1
ATOM 2219 C C . LYS A 1 289 ? 3.739 -12.189 36.294 1.00 47.44 289 LYS A C 1
ATOM 2221 O O . LYS A 1 289 ? 3.970 -11.125 36.851 1.00 47.44 289 LYS A O 1
ATOM 2226 N N . LEU A 1 290 ? 4.608 -12.805 35.489 1.00 52.03 290 LEU A N 1
ATOM 2227 C CA . LEU A 1 290 ? 5.886 -12.209 35.083 1.00 52.03 290 LEU A CA 1
ATOM 2228 C C . LEU A 1 290 ? 5.676 -11.037 34.109 1.00 52.03 290 LEU A C 1
ATOM 2230 O O . LEU A 1 290 ? 6.289 -9.992 34.294 1.00 52.03 290 LEU A O 1
ATOM 2234 N N . TYR A 1 291 ? 4.768 -11.170 33.129 1.00 50.06 291 TYR A N 1
ATOM 2235 C CA . TYR A 1 291 ? 4.426 -10.100 32.180 1.00 50.06 291 TYR A CA 1
ATOM 2236 C C . TYR A 1 291 ? 2.937 -10.112 31.772 1.00 50.06 291 TYR A C 1
ATOM 2238 O O . TYR A 1 291 ? 2.291 -11.161 31.810 1.00 50.06 291 TYR A O 1
ATOM 2246 N N . PRO A 1 292 ? 2.358 -8.964 31.357 1.00 50.16 292 PRO A N 1
ATOM 2247 C CA . PRO A 1 292 ? 0.947 -8.865 30.960 1.00 50.16 292 PRO A CA 1
ATOM 2248 C C . PRO A 1 292 ? 0.629 -9.412 29.552 1.00 50.16 292 PRO A C 1
ATOM 2250 O O . PRO A 1 292 ? -0.536 -9.401 29.159 1.00 50.16 292 PRO A O 1
ATOM 2253 N N . PHE A 1 293 ? 1.640 -9.875 28.809 1.00 53.41 293 PHE A N 1
ATOM 2254 C CA . PHE A 1 293 ? 1.560 -10.372 27.423 1.00 53.41 293 PHE A CA 1
ATOM 2255 C C . PHE A 1 293 ? 2.070 -11.821 27.262 1.00 53.41 293 PHE A C 1
ATOM 2257 O O . PHE A 1 293 ? 2.345 -12.264 26.149 1.00 53.41 293 PHE A O 1
ATOM 2264 N N . SER A 1 294 ? 2.243 -12.555 28.366 1.00 53.56 294 SER A N 1
ATOM 2265 C CA . SER A 1 294 ? 2.663 -13.962 28.340 1.00 53.56 294 SER A CA 1
ATOM 2266 C C . SER A 1 294 ? 1.674 -14.832 27.542 1.00 53.56 294 SER A C 1
ATOM 2268 O O . SER A 1 294 ? 0.475 -14.747 27.818 1.00 53.56 294 SER A O 1
ATOM 2270 N N . PRO A 1 295 ? 2.138 -15.665 26.587 1.00 54.91 295 PRO A N 1
ATOM 2271 C CA . PRO A 1 295 ? 1.252 -16.520 25.805 1.00 54.91 295 PRO A CA 1
ATOM 2272 C C . PRO A 1 295 ? 0.603 -17.614 26.662 1.00 54.91 295 PRO A C 1
ATOM 2274 O O . PRO A 1 295 ? 1.159 -18.067 27.669 1.00 54.91 295 PRO A O 1
ATOM 2277 N N . ASN A 1 296 ? -0.574 -18.072 26.237 1.00 46.97 296 ASN A N 1
ATOM 2278 C CA . ASN A 1 296 ? -1.241 -19.213 26.853 1.00 46.97 296 ASN A CA 1
ATOM 2279 C C . ASN A 1 296 ? -0.326 -20.454 26.805 1.00 46.97 296 ASN A C 1
ATOM 2281 O O . ASN A 1 296 ? 0.291 -20.748 25.785 1.00 46.97 296 ASN A O 1
ATOM 2285 N N . GLY A 1 297 ? -0.191 -21.150 27.938 1.00 49.53 297 GLY A N 1
ATOM 2286 C CA . GLY A 1 297 ? 0.750 -22.267 28.098 1.00 49.53 297 GLY A CA 1
ATOM 2287 C C . GLY A 1 297 ? 2.180 -21.883 28.510 1.00 49.53 297 GLY A C 1
ATOM 2288 O O . GLY A 1 297 ? 2.955 -22.770 28.852 1.00 49.53 297 GLY A O 1
ATOM 2289 N N . SER A 1 298 ? 2.544 -20.593 28.596 1.00 54.03 298 SER A N 1
ATOM 2290 C CA . SER A 1 298 ? 3.872 -20.170 29.092 1.00 54.03 298 SER A CA 1
ATOM 2291 C C . SER A 1 298 ? 4.038 -20.268 30.621 1.00 54.03 298 SER A C 1
ATOM 2293 O O . SER A 1 298 ? 4.957 -19.672 31.189 1.00 54.03 298 SER A O 1
ATOM 2295 N N . GLN A 1 299 ? 3.119 -20.948 31.305 1.00 51.62 299 GLN A N 1
ATOM 2296 C CA . GLN A 1 299 ? 3.139 -21.190 32.742 1.00 51.62 299 GLN A CA 1
ATOM 2297 C C . GLN A 1 299 ? 3.081 -22.701 32.963 1.00 51.62 299 GLN A C 1
ATOM 2299 O O . GLN A 1 299 ? 2.082 -23.334 32.629 1.00 51.62 299 GLN A O 1
ATOM 2304 N N . GLN A 1 300 ? 4.152 -23.272 33.517 1.00 46.09 300 GLN A N 1
ATOM 2305 C CA . GLN A 1 300 ? 4.087 -24.610 34.101 1.00 46.09 300 GLN A CA 1
ATOM 2306 C C . GLN A 1 300 ? 3.266 -24.545 35.398 1.00 46.09 300 GLN A C 1
ATOM 2308 O O . GLN A 1 300 ? 3.335 -23.547 36.124 1.00 46.09 300 GLN A O 1
ATOM 2313 N N . VAL A 1 301 ? 2.470 -25.590 35.638 1.00 45.19 301 VAL A N 1
ATOM 2314 C CA . VAL A 1 301 ? 1.636 -25.770 36.841 1.00 45.19 301 VAL A CA 1
ATOM 2315 C C . VAL A 1 301 ? 2.495 -26.245 38.007 1.00 45.19 301 VAL A C 1
ATOM 2317 O O . VAL A 1 301 ? 3.254 -27.213 37.787 1.00 45.19 301 VAL A O 1
#

Radius of gyration: 23.06 Å; chains: 1; bounding box: 52×46×81 Å

Secondary structure (DSSP, 8-state):
-HHHHHHHHHHHHHHHHHHHHHHHHT--S-HHHHHHHTT-HHHHHHHHHHHHHH---HHHHIIIIISSSSHHHHT-S--HHHHHHHHHHHHHHHHHHHHHHHHSHHHHHHHHT-SS-EE--TT-EEEEEETTEEEEEEES-EEEEEESSSSTTPPTTS---EEEEEE--HHHHHHHHHHHHHHHHHHHHHHHHHHH---EEEE---HHHHHIIIIIHHHT---SEEEEEEEPPPBPTTS-BPPPPEEEEE--PPTT----TT--TT---EEEEPPPGGG-------S--S-TTPPTT-S--

pLDDT: mean 84.99, std 12.88, range [45.19, 98.38]

Organism: NCBI:txid1682113

Foldseek 3Di:
DLLLVLLLLLLVLLVVLLLLLVLVLVVFLFSVVSSVVPPPPVVSLVVLVVCLVVPDDLCSLCCQQLVANACVRLVWPDDRVLSSQLSLLSSLLNNVSSVCNQWCVQVNVCSVVVPFWDWDAQQDWDWDDDPPDIDTQDGGIWTKGKDFAQTRPHDPPDHTMKIKIFDRPSQLSVLSSVVSVLSVQRSVQSVCLQNPLAKDKHWSRGNLLSLCSQPVSVVPGPHQFRMKMKRDWDQDPVRDTDDMDIDTHTRDRPPPDDRDPPDDNPPGDIIIRHRDPVSDDDPPPDPPDPDSSDGPPNDDD

Sequence (301 aa):
MLQTETVVILHHAVEMLLRLFYAHVENNDCPWLEVASLVNFAEFKGKVGQSLNDGFGRTQIAQVFLGGSSPEDACIALSQEEFDDAIDGYDLLLTECGNRFMSEAFLYNAIKHGLSTVALDPSTEIGMSQGDKKAVIHKGALFAYMHKARYPGAPKGGPEWFMSMAGVKTEQDLALAILVARAVESLWDVARRKYTGKSGSIRQMKKSTAELAIYGVLTESPNVIGTITMEMPKLKADGSIDGVNYDLRGTDAPEGYEPDPGFQIADCPRINLPARQRDARIYSTSSRKLYPFSPNGSQQV